Protein AF-X7YQU9-F1 (afdb_monomer_lite)

Sequence (193 aa):
MLLRHDTYEHPYPHCWRCRNPLIYRAVSSWFVKVTEFRDRMVELNQQITWYPEHVKDGQFGNWLQGARDWSISRNRYWGTPIPVWVSDDPAYRRIDVYGSLDELERDFGVRPDNLHRPYIDELVRPNPDDPAGGRRCGASPMCSTYGSTRGRCPTRKCIIRSRTAPGSKPTIPATSSSSTSGRPAAGSTRCTC

Organism: NCBI:txid1299334

Structure (mmCIF, N/CA/C/O backbone):
data_AF-X7YQU9-F1
#
_entry.id   AF-X7YQU9-F1
#
loop_
_atom_site.group_PDB
_atom_site.id
_atom_site.type_symbol
_atom_site.label_atom_id
_atom_site.label_alt_id
_atom_site.label_comp_id
_atom_site.label_asym_id
_atom_site.label_entity_id
_atom_site.label_seq_id
_atom_site.pdbx_PDB_ins_code
_atom_site.Cartn_x
_atom_site.Cartn_y
_atom_site.Cartn_z
_atom_site.occupancy
_atom_site.B_iso_or_equiv
_atom_site.auth_seq_id
_atom_site.auth_comp_id
_atom_site.auth_asym_id
_atom_site.auth_atom_id
_atom_site.pdbx_PDB_model_num
ATOM 1 N N . MET A 1 1 ? 21.015 21.994 30.446 1.00 44.25 1 MET A N 1
ATOM 2 C CA . MET A 1 1 ? 20.573 21.486 31.762 1.00 4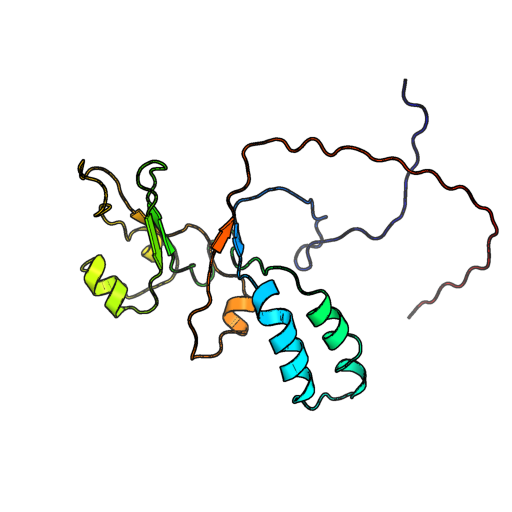4.25 1 MET A CA 1
ATOM 3 C C . MET A 1 1 ? 19.314 20.662 31.550 1.00 44.25 1 MET A C 1
ATOM 5 O O . MET A 1 1 ? 18.376 21.172 30.953 1.00 44.25 1 MET A O 1
ATOM 9 N N . LEU A 1 2 ? 19.321 19.388 31.943 1.00 82.69 2 LEU A N 1
ATOM 10 C CA . LEU A 1 2 ? 18.140 18.524 31.899 1.00 82.69 2 LEU A CA 1
ATOM 11 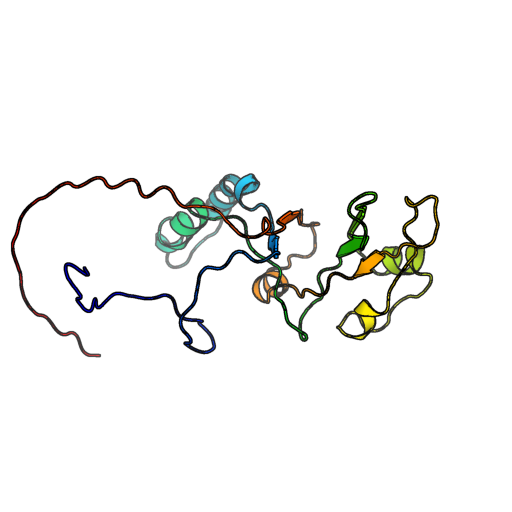C C . LEU A 1 2 ? 17.354 18.719 33.204 1.00 82.69 2 LEU A C 1
ATOM 13 O O . LEU A 1 2 ? 17.924 18.558 34.277 1.00 82.69 2 LEU A O 1
ATOM 17 N N . LEU A 1 3 ? 16.084 19.124 33.103 1.00 90.94 3 LEU A N 1
ATOM 18 C CA . LEU A 1 3 ? 15.255 19.506 34.257 1.00 90.94 3 LEU A CA 1
ATOM 19 C C . LEU A 1 3 ? 14.742 18.302 35.058 1.00 90.94 3 LEU A C 1
ATOM 21 O O . LEU A 1 3 ? 14.674 18.371 36.280 1.00 90.94 3 LEU A O 1
ATOM 25 N N . ARG A 1 4 ? 14.366 17.210 34.380 1.00 84.50 4 ARG A N 1
ATOM 26 C CA . ARG A 1 4 ? 13.852 15.988 35.008 1.00 84.50 4 ARG A CA 1
ATOM 27 C C . ARG A 1 4 ? 13.977 14.799 34.059 1.00 84.50 4 ARG A C 1
ATOM 29 O O . ARG A 1 4 ? 13.764 14.943 32.857 1.00 84.50 4 ARG A O 1
ATOM 36 N N . HIS A 1 5 ? 14.302 13.641 34.617 1.00 91.94 5 HIS A N 1
ATOM 37 C CA . HIS A 1 5 ? 14.307 12.350 33.941 1.00 91.94 5 HIS A CA 1
ATOM 38 C C . HIS A 1 5 ? 13.488 11.378 34.791 1.00 91.94 5 HIS A C 1
ATOM 40 O O . HIS A 1 5 ? 13.851 11.126 35.936 1.00 91.94 5 HIS A O 1
ATOM 46 N N . ASP A 1 6 ? 12.409 10.844 34.222 1.00 91.19 6 ASP A N 1
ATOM 47 C CA . ASP A 1 6 ? 11.593 9.792 34.826 1.00 91.19 6 ASP A CA 1
ATOM 48 C C . ASP A 1 6 ? 11.436 8.637 33.833 1.00 91.19 6 ASP A C 1
ATOM 50 O O . ASP A 1 6 ? 11.531 8.822 32.618 1.00 91.19 6 ASP A O 1
ATOM 54 N N . THR A 1 7 ? 11.136 7.451 34.358 1.00 91.81 7 THR A N 1
ATOM 55 C CA . THR A 1 7 ? 10.732 6.289 33.559 1.00 91.81 7 THR A CA 1
ATOM 56 C C . THR A 1 7 ? 9.210 6.187 33.542 1.00 91.81 7 THR A C 1
ATOM 58 O O . THR A 1 7 ? 8.576 6.294 34.589 1.00 91.81 7 THR A O 1
ATOM 61 N N . TYR A 1 8 ? 8.631 5.971 32.360 1.00 91.69 8 TYR A N 1
ATOM 62 C CA . TYR A 1 8 ? 7.188 5.832 32.167 1.00 91.69 8 TYR A CA 1
ATOM 63 C C . TYR A 1 8 ? 6.842 4.411 31.739 1.00 91.69 8 TYR A C 1
ATOM 65 O O . TYR A 1 8 ? 7.384 3.907 30.755 1.00 91.69 8 TYR A O 1
ATOM 73 N N . GLU A 1 9 ? 5.899 3.795 32.444 1.00 91.62 9 GLU A N 1
ATOM 74 C CA . GLU A 1 9 ? 5.296 2.533 32.032 1.00 91.62 9 GLU A CA 1
ATOM 75 C C . GLU A 1 9 ? 4.039 2.834 31.216 1.00 91.62 9 GLU A C 1
ATOM 77 O O . GLU A 1 9 ? 3.099 3.469 31.694 1.00 91.62 9 GLU A O 1
ATOM 82 N N . HIS A 1 10 ? 4.040 2.428 29.949 1.00 93.00 10 HIS A N 1
ATOM 83 C CA . HIS A 1 10 ? 2.904 2.619 29.062 1.00 93.00 10 HIS A CA 1
ATOM 84 C C . HIS A 1 10 ? 2.850 1.505 28.011 1.00 93.00 10 HIS A C 1
ATOM 86 O O . HIS A 1 10 ? 3.882 0.916 27.675 1.00 93.00 10 HIS A O 1
ATOM 92 N N . PRO A 1 11 ? 1.670 1.218 27.438 1.00 91.88 11 PRO A N 1
ATOM 93 C CA . PRO A 1 11 ? 1.567 0.283 26.329 1.00 91.88 11 PRO A CA 1
ATOM 94 C C . PRO A 1 11 ? 2.313 0.833 25.107 1.00 91.88 11 PRO A C 1
ATOM 96 O O . PRO A 1 11 ? 2.044 1.946 24.645 1.00 91.88 11 PRO A O 1
ATOM 99 N N . TYR A 1 12 ? 3.244 0.042 24.574 1.00 92.62 12 TYR A N 1
ATOM 100 C CA . TYR A 1 12 ? 4.001 0.362 23.365 1.00 92.62 12 TYR A CA 1
ATOM 101 C C . TYR A 1 12 ? 3.627 -0.605 22.232 1.00 92.62 12 TYR A C 1
ATOM 103 O O . TYR A 1 12 ? 3.396 -1.788 22.485 1.00 92.62 12 TYR A O 1
ATOM 111 N N . PRO A 1 13 ? 3.541 -0.156 20.969 1.00 91.31 13 PRO A N 1
ATOM 112 C CA . PRO A 1 13 ? 3.248 -1.051 19.859 1.00 91.31 13 PRO A CA 1
ATOM 113 C C . PRO A 1 13 ? 4.436 -1.973 19.553 1.00 91.31 13 PRO A C 1
ATOM 115 O O . PRO A 1 13 ? 5.543 -1.528 19.246 1.00 91.31 13 PRO A O 1
ATOM 118 N N . HIS A 1 14 ? 4.181 -3.280 19.555 1.00 91.94 14 HIS A N 1
ATOM 119 C CA . HIS A 1 14 ? 5.159 -4.302 19.190 1.00 91.94 14 HIS A CA 1
ATOM 120 C C . HIS A 1 14 ? 4.777 -4.996 17.882 1.00 91.94 14 HIS A C 1
ATOM 122 O O . HIS A 1 14 ? 3.604 -5.127 17.526 1.00 91.94 14 HIS A O 1
ATOM 128 N N . CYS A 1 15 ? 5.781 -5.474 17.149 1.00 89.56 15 CYS A N 1
ATOM 129 C CA . CYS A 1 15 ? 5.561 -6.301 15.973 1.00 89.56 15 CYS A CA 1
ATOM 130 C C . CYS A 1 15 ? 4.827 -7.586 16.378 1.00 89.56 15 CYS A C 1
ATOM 132 O O . CYS A 1 15 ? 5.362 -8.388 17.139 1.00 89.56 15 CYS A O 1
ATOM 134 N N . TRP A 1 16 ? 3.648 -7.828 15.804 1.00 88.44 16 TRP A N 1
ATOM 135 C CA . TRP A 1 16 ? 2.812 -8.997 16.113 1.00 88.44 16 TRP A CA 1
ATOM 136 C C . TRP A 1 16 ? 3.497 -10.355 15.872 1.00 88.44 16 TRP A C 1
ATOM 138 O O . TRP A 1 16 ? 3.064 -11.360 16.423 1.00 88.44 16 TRP A O 1
ATOM 148 N N . ARG A 1 17 ? 4.555 -10.401 15.047 1.00 88.19 17 ARG A N 1
ATOM 149 C CA . ARG A 1 17 ? 5.295 -11.635 14.741 1.00 88.19 17 ARG A CA 1
ATOM 150 C C . ARG A 1 17 ? 6.522 -11.836 15.627 1.00 88.19 17 ARG A C 1
ATOM 152 O O . ARG A 1 17 ? 6.731 -12.931 16.127 1.00 88.19 17 ARG A O 1
ATOM 159 N N . CYS A 1 18 ? 7.345 -10.799 15.787 1.00 89.69 18 CYS A N 1
ATOM 160 C CA . CYS A 1 18 ? 8.657 -10.923 16.437 1.00 89.69 18 CYS A CA 1
ATOM 161 C C . CYS A 1 18 ? 8.723 -10.267 17.821 1.00 89.69 18 CYS A C 1
ATOM 163 O O . CYS A 1 18 ? 9.740 -10.382 18.487 1.00 89.69 18 CYS A O 1
ATOM 165 N N . ARG A 1 19 ? 7.676 -9.550 18.245 1.00 89.44 19 ARG A N 1
ATOM 166 C CA . ARG A 1 19 ? 7.601 -8.778 19.499 1.00 89.44 19 ARG A CA 1
ATOM 167 C C . ARG A 1 19 ? 8.601 -7.618 19.643 1.00 89.44 19 ARG A C 1
ATOM 169 O O . ARG A 1 19 ? 8.575 -6.922 20.650 1.00 89.44 19 ARG A O 1
ATOM 176 N N . ASN A 1 20 ? 9.409 -7.319 18.626 1.00 92.19 20 ASN A N 1
ATOM 177 C CA . ASN A 1 20 ? 10.275 -6.132 18.632 1.00 92.19 20 ASN A CA 1
ATOM 178 C C . ASN A 1 20 ? 9.456 -4.825 18.682 1.00 92.19 20 ASN A C 1
ATOM 180 O O . ASN A 1 20 ? 8.398 -4.763 18.040 1.00 92.19 20 ASN A O 1
ATOM 184 N N . PRO A 1 21 ? 9.932 -3.787 19.398 1.00 91.19 21 PRO A N 1
ATOM 185 C CA . PRO A 1 21 ? 9.255 -2.493 19.470 1.00 91.19 21 PRO A CA 1
ATOM 186 C C . PRO A 1 21 ? 9.218 -1.816 18.094 1.00 91.19 21 PRO A C 1
ATOM 188 O O . PRO A 1 21 ? 10.202 -1.827 17.350 1.00 91.19 21 PRO A O 1
ATOM 191 N N . LEU A 1 22 ? 8.063 -1.255 17.733 1.00 89.75 22 LEU A N 1
ATOM 192 C CA . LEU A 1 22 ? 7.852 -0.595 16.446 1.00 89.75 22 LEU A CA 1
ATOM 193 C C . LEU A 1 22 ? 8.183 0.892 16.517 1.00 89.75 22 LEU A C 1
ATOM 195 O O . LEU A 1 22 ? 7.705 1.597 17.393 1.00 89.75 22 LEU A O 1
ATOM 199 N N . ILE A 1 23 ? 8.920 1.385 15.524 1.00 90.69 23 ILE A N 1
ATOM 200 C CA . ILE A 1 23 ? 9.258 2.804 15.395 1.00 90.69 23 ILE A CA 1
ATOM 201 C C . ILE A 1 23 ? 8.526 3.379 14.183 1.00 90.69 23 ILE A C 1
ATOM 203 O O . ILE A 1 23 ? 8.551 2.803 13.092 1.00 90.69 23 ILE A O 1
ATOM 207 N N . TYR A 1 24 ? 7.902 4.542 14.356 1.00 87.56 24 TYR A N 1
ATOM 208 C CA . TYR A 1 24 ? 7.306 5.287 13.253 1.00 87.56 24 TYR A CA 1
ATOM 209 C C . TYR A 1 24 ? 8.401 5.975 12.433 1.00 87.56 24 TYR A C 1
ATOM 211 O O . TYR A 1 24 ? 9.101 6.858 12.922 1.00 87.56 24 TYR A O 1
ATOM 219 N N . ARG A 1 25 ? 8.540 5.574 11.167 1.00 87.50 25 ARG A N 1
ATOM 220 C CA . ARG A 1 25 ? 9.496 6.152 10.216 1.00 87.50 25 ARG A CA 1
ATOM 221 C C . ARG A 1 25 ? 8.812 6.426 8.881 1.00 87.50 25 ARG A C 1
ATOM 223 O O . ARG A 1 25 ? 8.014 5.618 8.413 1.00 87.50 25 ARG A O 1
ATOM 230 N N . ALA A 1 26 ? 9.166 7.543 8.249 1.00 87.31 26 ALA A N 1
ATOM 231 C CA . ALA A 1 26 ? 8.754 7.829 6.881 1.00 87.31 26 ALA A CA 1
ATOM 232 C C . ALA A 1 26 ? 9.512 6.907 5.913 1.00 87.31 26 ALA A C 1
ATOM 234 O O . ALA A 1 26 ? 10.737 6.978 5.800 1.00 87.31 26 ALA A O 1
ATOM 235 N N . VAL A 1 27 ? 8.780 6.020 5.243 1.00 86.25 27 VAL A N 1
ATOM 236 C CA . VAL A 1 27 ? 9.298 5.093 4.229 1.00 86.25 27 VAL A CA 1
ATOM 237 C C . VAL A 1 27 ? 8.360 5.148 3.029 1.00 86.25 27 VAL A C 1
ATOM 239 O O . VAL A 1 27 ? 7.145 5.277 3.196 1.00 86.25 27 VAL A O 1
ATOM 242 N N . SER A 1 28 ? 8.913 5.082 1.817 1.00 83.38 28 SER A N 1
ATOM 243 C CA . SER A 1 28 ? 8.105 4.978 0.604 1.00 83.38 28 SER A CA 1
ATOM 244 C C . SER A 1 28 ? 7.282 3.693 0.639 1.00 83.38 28 SER A C 1
ATOM 246 O O . SER A 1 28 ? 7.756 2.625 1.028 1.00 83.38 28 SER A O 1
ATOM 248 N N . SER A 1 29 ? 6.004 3.793 0.298 1.00 86.94 29 SER A N 1
ATOM 249 C CA . SER A 1 29 ? 5.100 2.646 0.306 1.00 86.94 29 SER A CA 1
ATOM 250 C C . SER A 1 29 ? 3.936 2.864 -0.649 1.00 86.94 29 SER A C 1
ATOM 252 O O . SER A 1 29 ? 3.556 3.996 -0.960 1.00 86.94 29 SER A O 1
ATOM 254 N N . TRP A 1 30 ? 3.368 1.758 -1.108 1.00 88.06 30 TRP A N 1
ATOM 255 C CA . TRP A 1 30 ? 2.144 1.714 -1.887 1.00 88.06 30 TRP A CA 1
ATOM 256 C C . TRP A 1 30 ? 0.942 1.596 -0.956 1.00 88.06 30 TRP A C 1
ATOM 258 O O . TRP A 1 30 ? 0.928 0.774 -0.031 1.00 88.06 30 TRP A O 1
ATOM 268 N N . PHE A 1 31 ? -0.065 2.421 -1.216 1.00 87.25 31 PHE A N 1
ATOM 269 C CA . PHE A 1 31 ? -1.288 2.506 -0.435 1.00 87.25 31 PHE A CA 1
ATOM 270 C C . PHE A 1 31 ? -2.512 2.350 -1.333 1.00 87.25 31 PHE A C 1
ATOM 272 O O . PHE A 1 31 ? -2.538 2.840 -2.463 1.00 87.25 31 PHE A O 1
ATOM 279 N N . VAL A 1 32 ? -3.543 1.704 -0.800 1.00 87.00 32 VAL A N 1
ATOM 280 C CA . VAL A 1 32 ? -4.896 1.740 -1.358 1.00 87.00 32 VAL A CA 1
ATOM 281 C C . VAL A 1 32 ? -5.669 2.830 -0.624 1.00 87.00 32 VAL A C 1
ATOM 283 O O . VAL A 1 32 ? -5.644 2.887 0.610 1.00 87.00 32 VAL A O 1
ATOM 286 N N . LYS A 1 33 ? -6.342 3.706 -1.376 1.00 87.56 33 LYS A N 1
ATOM 287 C CA . LYS A 1 33 ? -7.087 4.846 -0.827 1.00 87.56 33 LYS A CA 1
ATOM 288 C C . LYS A 1 33 ? -8.444 4.399 -0.279 1.00 87.56 33 LYS A C 1
ATOM 290 O O . LYS A 1 33 ? -9.485 4.604 -0.888 1.00 87.56 33 LYS A O 1
ATOM 295 N N . VAL A 1 34 ? -8.403 3.751 0.882 1.00 86.38 34 VAL A N 1
ATOM 296 C CA . VAL A 1 34 ? -9.581 3.208 1.581 1.00 86.38 34 VAL A CA 1
ATOM 297 C C . VAL A 1 34 ? -10.550 4.307 2.013 1.00 86.38 34 VAL A C 1
ATOM 299 O O . VAL A 1 34 ? -11.757 4.096 2.069 1.00 86.38 34 VAL A O 1
ATOM 302 N N . THR A 1 35 ? -10.023 5.503 2.254 1.00 86.94 35 THR A N 1
ATOM 303 C CA . THR A 1 35 ? -10.793 6.675 2.670 1.00 86.94 35 THR A CA 1
ATOM 304 C C . THR A 1 35 ? -11.899 7.076 1.687 1.00 86.94 35 THR A C 1
ATOM 306 O O . THR A 1 35 ? -12.924 7.571 2.138 1.00 86.94 35 THR A O 1
ATOM 309 N N . GLU A 1 36 ? -11.750 6.824 0.379 1.00 88.94 36 GLU A N 1
ATOM 310 C CA . GLU A 1 36 ? -12.775 7.167 -0.629 1.00 88.94 36 GLU A CA 1
ATOM 311 C C . GLU A 1 36 ? -14.007 6.265 -0.584 1.00 88.94 36 GLU A C 1
ATOM 313 O O . GLU A 1 36 ? -15.102 6.700 -0.920 1.00 88.94 36 GLU A O 1
ATOM 318 N N . PHE A 1 37 ? -13.840 5.006 -0.185 1.00 87.75 37 PHE A N 1
ATOM 319 C CA . PHE A 1 37 ? -14.922 4.020 -0.172 1.00 87.75 37 PHE A CA 1
ATOM 320 C C . PHE A 1 37 ? -15.267 3.542 1.239 1.00 87.75 37 PHE A C 1
ATOM 322 O O . PHE A 1 37 ? -16.017 2.580 1.404 1.00 87.75 37 PHE A O 1
ATOM 329 N N . ARG A 1 38 ? -14.749 4.224 2.265 1.00 87.44 38 ARG A N 1
ATOM 330 C CA . ARG A 1 38 ? -15.012 3.929 3.674 1.00 87.44 38 ARG A CA 1
ATOM 331 C C . ARG A 1 38 ? -16.504 3.911 3.982 1.00 87.44 38 ARG A C 1
ATOM 333 O O . ARG A 1 38 ? -16.991 2.939 4.551 1.00 87.44 38 ARG A O 1
ATOM 340 N N . ASP A 1 39 ? -17.224 4.944 3.561 1.00 88.44 39 ASP A N 1
ATOM 341 C CA . ASP A 1 39 ? -18.646 5.089 3.879 1.00 88.44 39 ASP A CA 1
ATOM 342 C C . ASP A 1 39 ? -19.466 3.972 3.211 1.00 88.44 39 ASP A C 1
ATOM 344 O O . ASP A 1 39 ? -20.348 3.380 3.833 1.00 88.44 39 ASP A O 1
ATOM 348 N N . ARG A 1 40 ? -19.067 3.558 1.999 1.00 90.50 40 ARG A N 1
ATOM 349 C CA . ARG A 1 40 ? -19.645 2.396 1.314 1.00 90.50 40 ARG A CA 1
ATOM 350 C C . ARG A 1 40 ? -19.363 1.079 2.041 1.00 90.50 40 ARG A C 1
ATOM 352 O O . ARG A 1 40 ? -20.214 0.196 2.040 1.00 90.50 40 ARG A O 1
ATOM 359 N N . MET A 1 41 ? -18.196 0.913 2.668 1.00 88.75 41 MET A N 1
ATOM 360 C CA . MET A 1 41 ? -17.921 -0.284 3.478 1.00 88.75 41 MET A CA 1
ATOM 361 C C . MET A 1 41 ? -18.791 -0.334 4.733 1.00 88.75 41 MET A C 1
ATOM 363 O O . MET A 1 41 ? -19.254 -1.411 5.093 1.00 88.75 41 MET A O 1
ATOM 367 N N . VAL A 1 42 ? -19.029 0.811 5.379 1.00 89.44 42 VAL A N 1
ATOM 368 C CA . VAL A 1 42 ? -19.919 0.900 6.547 1.00 89.44 42 VAL A CA 1
ATOM 369 C C . VAL A 1 42 ? -21.357 0.557 6.152 1.00 89.44 42 VAL A C 1
ATOM 371 O O . VAL A 1 42 ? -22.006 -0.221 6.845 1.00 89.44 42 VAL A O 1
ATOM 374 N N . GLU A 1 43 ? -21.830 1.058 5.010 1.00 91.56 43 GLU A N 1
ATOM 375 C CA . GLU A 1 43 ? -23.142 0.705 4.458 1.00 91.56 43 GLU A CA 1
ATOM 376 C C . GLU A 1 43 ? -23.258 -0.801 4.170 1.00 91.56 43 GLU A C 1
ATOM 378 O O . GLU A 1 43 ? -24.217 -1.447 4.586 1.00 91.56 43 GLU A O 1
ATOM 383 N N . LEU A 1 44 ? -22.266 -1.393 3.498 1.00 90.75 44 LEU A N 1
ATOM 384 C CA . LEU A 1 44 ? -22.273 -2.825 3.179 1.00 90.75 44 LEU A CA 1
ATOM 385 C C . LEU A 1 44 ? -22.170 -3.701 4.429 1.00 90.75 44 LEU A C 1
ATOM 387 O O . LEU A 1 44 ? -22.780 -4.767 4.479 1.00 90.75 44 LEU A O 1
ATOM 391 N N . ASN A 1 45 ? -21.461 -3.244 5.462 1.00 90.88 45 ASN A N 1
ATOM 392 C CA . ASN A 1 45 ? -21.413 -3.927 6.749 1.00 90.88 45 ASN A CA 1
ATOM 393 C C . ASN A 1 45 ? -22.808 -4.066 7.382 1.00 90.88 45 ASN A C 1
ATOM 395 O O . ASN A 1 45 ? -23.059 -5.037 8.095 1.00 90.88 45 ASN A O 1
ATOM 399 N N . GLN A 1 46 ? -23.741 -3.155 7.072 1.00 90.25 46 GLN A N 1
ATOM 400 C CA . GLN A 1 46 ? -25.119 -3.256 7.550 1.00 90.25 46 GLN A CA 1
ATOM 401 C C . GLN A 1 46 ? -25.906 -4.422 6.944 1.00 90.25 46 GLN A C 1
ATOM 403 O O . GLN A 1 46 ? -26.864 -4.891 7.557 1.00 90.25 46 GLN A O 1
ATOM 408 N N . GLN A 1 47 ? -25.473 -4.934 5.796 1.00 91.31 47 GLN A N 1
ATOM 409 C CA . GLN A 1 47 ? -26.113 -6.058 5.112 1.00 91.31 47 GLN A CA 1
ATOM 410 C C . GLN A 1 47 ? -25.572 -7.416 5.585 1.00 91.31 47 GLN A C 1
ATOM 412 O O . GLN A 1 47 ? -26.137 -8.453 5.250 1.00 91.31 47 GLN A O 1
ATOM 417 N N . ILE A 1 48 ? -24.481 -7.427 6.358 1.00 90.12 48 ILE A N 1
ATOM 418 C CA . ILE A 1 48 ? -23.841 -8.649 6.847 1.00 90.12 48 ILE A CA 1
ATOM 419 C C . ILE A 1 48 ? -24.473 -9.059 8.181 1.00 90.12 48 ILE A C 1
ATOM 421 O O . ILE A 1 48 ? -24.558 -8.260 9.118 1.00 90.12 48 ILE A O 1
ATOM 425 N N . THR A 1 49 ? -24.876 -10.325 8.284 1.00 90.25 49 THR A N 1
ATOM 426 C CA . THR A 1 49 ? -25.318 -10.931 9.545 1.00 90.25 49 THR A CA 1
ATOM 427 C C . THR A 1 49 ? -24.101 -11.359 10.359 1.00 90.25 49 THR A C 1
ATOM 429 O O . THR A 1 49 ? -23.420 -12.326 10.018 1.00 90.25 49 THR A O 1
ATOM 432 N N . TRP A 1 50 ? -23.817 -10.627 11.435 1.00 90.88 50 TRP A N 1
ATOM 433 C CA . TRP A 1 50 ? -22.725 -10.931 12.357 1.00 90.88 50 TRP A CA 1
ATOM 434 C C . TRP A 1 50 ? -23.205 -11.800 13.511 1.00 90.88 50 TRP A C 1
ATOM 436 O O . TRP A 1 50 ? -24.273 -11.564 14.069 1.00 90.88 50 TRP A O 1
ATOM 446 N N . TYR A 1 51 ? -22.371 -12.753 13.918 1.00 89.94 51 TYR A N 1
ATOM 447 C CA . TYR A 1 51 ? -22.569 -13.497 15.153 1.00 89.94 51 TYR A CA 1
ATOM 448 C C . TYR A 1 51 ? -21.309 -13.395 16.021 1.00 89.94 51 TYR A C 1
ATOM 450 O O . TYR A 1 51 ? -20.251 -13.863 15.589 1.00 89.94 51 TYR A O 1
ATOM 458 N N . PRO A 1 52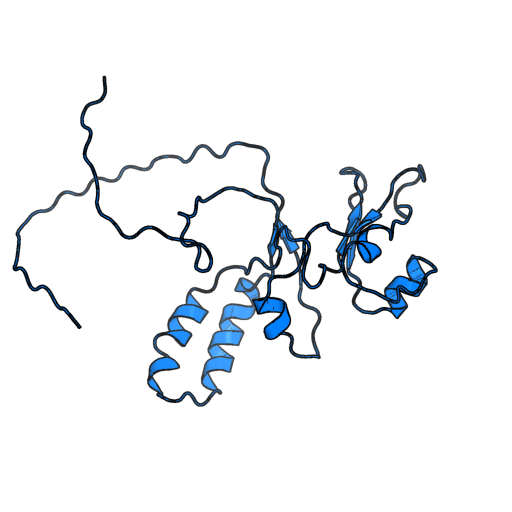 ? -21.383 -12.806 17.230 1.00 90.06 52 PRO A N 1
ATOM 459 C CA . PRO A 1 52 ? -22.540 -12.142 17.851 1.00 90.06 52 PRO A CA 1
ATOM 460 C C . PRO A 1 52 ? -22.864 -10.760 17.240 1.00 90.06 52 PRO A C 1
ATOM 462 O O . PRO A 1 52 ? -21.983 -10.072 16.726 1.00 90.06 52 PRO A O 1
ATOM 465 N N . GLU A 1 53 ? -24.128 -10.331 17.337 1.00 86.88 53 GLU A N 1
ATOM 466 C CA . GLU A 1 53 ? -24.656 -9.153 16.617 1.00 86.88 53 GLU A CA 1
ATOM 467 C C . GLU A 1 53 ? -23.954 -7.833 16.966 1.00 86.88 53 GLU A C 1
ATOM 469 O O . GLU A 1 53 ? -23.685 -7.019 16.085 1.00 86.88 53 GLU A O 1
ATOM 474 N N . HIS A 1 54 ? -23.571 -7.635 18.231 1.00 87.44 54 HIS A N 1
ATOM 475 C CA . HIS A 1 54 ? -22.928 -6.400 18.694 1.00 87.44 54 HIS A CA 1
ATOM 476 C C . HIS A 1 54 ? -21.575 -6.107 18.019 1.00 87.44 54 HIS A C 1
ATOM 478 O O . HIS A 1 54 ? -21.067 -4.994 18.121 1.00 87.44 54 HIS A O 1
ATOM 484 N N . VAL A 1 55 ? -20.956 -7.080 17.338 1.00 88.19 55 VAL A N 1
ATOM 485 C CA . VAL A 1 55 ? -19.702 -6.868 16.590 1.00 88.19 55 VAL A CA 1
ATOM 486 C C . VAL A 1 55 ? -19.924 -5.947 15.393 1.00 88.19 55 VAL A C 1
ATOM 488 O O . VAL A 1 55 ? -19.029 -5.170 15.048 1.00 88.19 55 VAL A O 1
ATOM 491 N N . LYS A 1 56 ? -21.124 -6.007 14.805 1.00 86.81 56 LYS A N 1
ATOM 492 C CA . LYS A 1 56 ? -21.526 -5.258 13.617 1.00 86.81 56 LYS A CA 1
ATOM 493 C C . LYS A 1 56 ? -21.356 -3.754 13.805 1.00 86.81 56 LYS A C 1
ATOM 495 O O . LYS A 1 56 ? -20.633 -3.129 13.031 1.00 86.81 56 LYS A O 1
ATOM 500 N N . ASP A 1 57 ? -21.960 -3.212 14.860 1.00 86.94 57 ASP A N 1
ATOM 501 C CA . ASP A 1 57 ? -21.911 -1.784 15.197 1.00 86.94 57 ASP A CA 1
ATOM 502 C C . ASP A 1 57 ? -20.840 -1.464 16.254 1.00 86.94 57 ASP A C 1
ATOM 504 O O . ASP A 1 57 ? -20.442 -0.314 16.417 1.00 86.94 57 ASP A O 1
ATOM 508 N N . GLY A 1 58 ? -20.332 -2.485 16.951 1.00 88.62 58 GLY A N 1
ATOM 509 C CA . GLY A 1 58 ? -19.280 -2.369 17.955 1.00 88.62 58 GLY A CA 1
ATOM 510 C C . GLY A 1 58 ? -17.881 -2.389 17.344 1.00 88.62 58 GLY A C 1
ATOM 511 O O . GLY A 1 58 ? -17.462 -1.448 16.671 1.00 88.62 58 GLY A O 1
ATOM 512 N N . GLN A 1 59 ? -17.106 -3.443 17.624 1.00 87.31 59 GLN A N 1
ATOM 513 C CA . GLN A 1 59 ? -15.678 -3.479 17.271 1.00 87.31 59 GLN A CA 1
ATOM 514 C C . GLN A 1 59 ? -15.420 -3.277 15.773 1.00 87.31 59 GLN A C 1
ATOM 516 O O . GLN A 1 59 ? -14.548 -2.487 15.412 1.00 87.31 59 GLN A O 1
ATOM 521 N N . PHE A 1 60 ? -16.160 -3.967 14.900 1.00 88.62 60 PHE A N 1
ATOM 522 C CA . PHE A 1 60 ? -15.903 -3.906 13.463 1.00 88.62 60 PHE A CA 1
ATOM 523 C C . PHE A 1 60 ? -16.435 -2.610 12.843 1.00 88.62 60 PHE A C 1
ATOM 525 O O . PHE A 1 60 ? -15.712 -1.952 12.095 1.00 88.62 60 PHE A O 1
ATOM 532 N N . GLY A 1 61 ? -17.648 -2.188 13.215 1.00 88.12 61 GLY A N 1
ATOM 533 C CA . GLY A 1 61 ? -18.236 -0.922 12.769 1.00 88.12 61 GLY A CA 1
ATOM 534 C C . GLY A 1 61 ? -17.363 0.289 13.110 1.00 88.12 61 GLY A C 1
ATOM 535 O O . GLY A 1 61 ? -17.018 1.073 12.223 1.00 88.12 61 GLY A O 1
ATOM 536 N N . ASN A 1 62 ? -16.912 0.394 14.364 1.00 89.62 62 ASN A N 1
ATOM 537 C CA . ASN A 1 62 ? -16.022 1.476 14.799 1.00 89.62 62 ASN A CA 1
ATOM 538 C C . ASN A 1 62 ? -14.661 1.436 14.085 1.00 89.62 62 ASN A C 1
ATOM 540 O O . ASN A 1 62 ? -14.100 2.478 13.738 1.00 89.62 62 ASN A O 1
ATOM 544 N N . TRP A 1 63 ? -14.134 0.238 13.813 1.00 89.06 63 TRP A N 1
ATOM 545 C CA . TRP A 1 63 ? -12.889 0.081 13.064 1.00 89.06 63 TRP A CA 1
ATOM 546 C C . TRP A 1 63 ? -13.021 0.548 11.607 1.00 89.06 63 TRP A C 1
ATOM 548 O O . TRP A 1 63 ? -12.131 1.242 11.111 1.00 89.06 63 TRP A O 1
ATOM 558 N N . LEU A 1 64 ? -14.139 0.238 10.937 1.00 89.19 64 LEU A N 1
ATOM 559 C CA . LEU A 1 64 ? -14.411 0.707 9.574 1.00 89.19 64 LEU A CA 1
ATOM 560 C C . LEU A 1 64 ? -14.523 2.235 9.506 1.00 89.19 64 LEU A C 1
ATOM 562 O O . LEU A 1 64 ? -13.957 2.847 8.602 1.00 89.19 64 LEU A O 1
ATOM 566 N N . GLN A 1 65 ? -15.194 2.866 10.472 1.00 88.06 65 GLN A N 1
ATOM 567 C CA . GLN A 1 65 ? -15.315 4.329 10.537 1.00 88.06 65 GLN A CA 1
ATOM 568 C C . GLN A 1 65 ? -13.953 5.020 10.731 1.00 88.06 65 GLN A C 1
ATOM 570 O O . GLN A 1 65 ? -13.697 6.087 10.168 1.00 88.06 65 GLN A O 1
ATOM 575 N N . GLY A 1 66 ? -13.049 4.390 11.485 1.00 86.69 66 GLY A N 1
ATOM 576 C CA . GLY A 1 66 ? -11.677 4.853 11.697 1.00 86.69 66 GLY A CA 1
ATOM 577 C C . GLY A 1 66 ? -10.670 4.415 10.627 1.00 86.69 66 GLY A C 1
ATOM 578 O O . GLY A 1 66 ? -9.472 4.675 10.787 1.00 86.69 66 GLY A O 1
ATOM 579 N N . ALA A 1 67 ? -11.106 3.737 9.559 1.00 87.38 67 ALA A N 1
ATOM 580 C CA . ALA A 1 67 ? -10.203 3.144 8.581 1.00 87.38 67 ALA A CA 1
ATOM 581 C C . ALA A 1 67 ? -9.384 4.213 7.837 1.00 87.38 67 ALA A C 1
ATOM 583 O O . ALA A 1 67 ? -9.913 5.137 7.215 1.00 87.38 67 ALA A O 1
ATOM 584 N N . ARG A 1 68 ? -8.059 4.062 7.892 1.00 88.19 68 ARG A N 1
ATOM 585 C CA . ARG A 1 68 ? -7.089 4.887 7.158 1.00 88.19 68 ARG A CA 1
ATOM 586 C C . ARG A 1 68 ? -6.651 4.185 5.875 1.00 88.19 68 ARG A C 1
ATOM 588 O O . ARG A 1 68 ? -6.892 2.993 5.694 1.00 88.19 68 ARG A O 1
ATOM 595 N N . ASP A 1 69 ? -5.958 4.920 5.007 1.00 88.75 69 ASP A N 1
ATOM 596 C CA . ASP A 1 69 ? -5.362 4.359 3.792 1.00 88.75 69 ASP A CA 1
ATOM 597 C C . ASP A 1 69 ? -4.504 3.125 4.112 1.00 88.75 69 ASP A C 1
ATOM 599 O O . ASP A 1 69 ? -3.647 3.135 5.004 1.00 88.75 69 ASP A O 1
ATOM 603 N N . TRP A 1 70 ? -4.724 2.049 3.362 1.00 87.25 70 TRP A N 1
ATOM 604 C CA . TRP A 1 70 ? -4.119 0.761 3.665 1.00 87.25 70 TRP A CA 1
ATOM 605 C C . TRP A 1 70 ? -2.781 0.603 2.950 1.00 87.25 70 TRP A C 1
ATOM 607 O O . TRP A 1 70 ? -2.718 0.555 1.724 1.00 87.25 70 TRP A O 1
ATOM 617 N N . SER A 1 71 ? -1.701 0.485 3.725 1.00 88.06 71 SER A N 1
ATOM 618 C CA . SER A 1 71 ? -0.369 0.160 3.207 1.00 88.06 71 SER A CA 1
ATOM 619 C C . SER A 1 71 ? -0.295 -1.301 2.758 1.00 88.06 71 SER A C 1
ATOM 621 O O . SER A 1 71 ? -0.235 -2.204 3.602 1.00 88.06 71 SER A O 1
ATOM 623 N N . ILE A 1 72 ? -0.228 -1.517 1.443 1.00 87.50 72 ILE A N 1
ATOM 624 C CA . ILE A 1 72 ? -0.160 -2.846 0.826 1.00 87.50 72 ILE A CA 1
ATOM 625 C C . ILE A 1 72 ? 1.265 -3.300 0.517 1.00 87.50 72 ILE A C 1
ATOM 627 O O . ILE A 1 72 ? 1.472 -4.486 0.311 1.00 87.50 72 ILE A O 1
ATOM 631 N N . SER A 1 73 ? 2.256 -2.411 0.498 1.00 87.12 73 SER A N 1
ATOM 632 C CA . SER A 1 73 ? 3.632 -2.788 0.160 1.00 87.12 73 SER A CA 1
ATOM 633 C C . SER A 1 73 ? 4.454 -3.212 1.362 1.00 87.12 73 SER A C 1
ATOM 635 O O . SER A 1 73 ? 4.418 -2.580 2.419 1.00 87.12 73 SER A O 1
ATOM 637 N N . ARG A 1 74 ? 5.271 -4.247 1.194 1.00 85.00 74 ARG A N 1
ATOM 638 C CA . ARG A 1 74 ? 6.264 -4.691 2.169 1.00 85.00 74 ARG A CA 1
ATOM 639 C C . ARG A 1 74 ? 7.582 -4.964 1.459 1.00 85.00 74 ARG A C 1
ATOM 641 O O . ARG A 1 74 ? 7.609 -5.590 0.404 1.00 85.00 74 ARG A O 1
ATOM 648 N N . ASN A 1 75 ? 8.675 -4.529 2.078 1.00 86.38 75 ASN A N 1
ATOM 649 C CA . ASN A 1 75 ? 10.011 -4.884 1.626 1.00 86.38 75 ASN A CA 1
ATOM 650 C C . ASN A 1 75 ? 10.323 -6.316 2.090 1.00 86.38 75 ASN A C 1
ATOM 652 O O . ASN A 1 75 ? 10.709 -6.534 3.240 1.00 86.38 75 ASN A O 1
ATOM 656 N N . ARG A 1 76 ? 10.004 -7.297 1.242 1.00 84.06 76 ARG A N 1
ATOM 657 C CA . ARG A 1 76 ? 10.177 -8.734 1.487 1.00 84.06 76 ARG A CA 1
ATOM 658 C C . ARG A 1 76 ? 10.506 -9.436 0.175 1.00 84.06 76 ARG A C 1
ATOM 660 O O . ARG A 1 76 ? 10.092 -8.978 -0.884 1.00 84.06 76 ARG A O 1
ATOM 667 N N . TYR A 1 77 ? 11.178 -10.577 0.279 1.00 83.00 77 TYR A N 1
ATOM 668 C CA . TYR A 1 77 ? 11.494 -11.431 -0.867 1.00 83.00 77 TYR A CA 1
ATOM 669 C C . TYR A 1 77 ? 10.351 -12.402 -1.188 1.00 83.00 77 TYR A C 1
ATOM 671 O O . TYR A 1 77 ? 9.950 -12.521 -2.338 1.00 83.00 77 TYR A O 1
ATOM 679 N N . TRP A 1 78 ? 9.761 -13.033 -0.165 1.00 83.50 78 TRP A N 1
ATOM 680 C CA . TRP A 1 78 ? 8.689 -14.017 -0.347 1.00 83.50 78 TRP A CA 1
ATOM 681 C C . TRP A 1 78 ? 7.293 -13.396 -0.207 1.00 83.50 78 TRP A C 1
ATOM 683 O O . TRP A 1 78 ? 6.899 -12.946 0.876 1.00 83.50 78 TRP A O 1
ATOM 693 N N . GLY A 1 79 ? 6.544 -13.376 -1.310 1.00 84.69 79 GLY A N 1
ATOM 694 C CA . GLY A 1 79 ? 5.173 -12.877 -1.401 1.00 84.69 79 GLY A CA 1
ATOM 695 C C . GLY A 1 79 ? 4.735 -12.689 -2.854 1.00 84.69 79 GLY A C 1
ATOM 696 O O . GLY A 1 79 ? 5.495 -12.962 -3.780 1.00 84.69 79 GLY A O 1
ATOM 697 N N . THR A 1 80 ? 3.504 -12.220 -3.058 1.00 86.12 80 THR A N 1
ATOM 698 C CA . THR A 1 80 ? 3.042 -11.793 -4.386 1.00 86.12 80 THR A CA 1
ATOM 699 C C . THR A 1 80 ? 3.688 -10.444 -4.706 1.00 86.12 80 THR A C 1
ATOM 701 O O . THR A 1 80 ? 3.462 -9.506 -3.932 1.00 86.12 80 THR A O 1
ATOM 704 N N . PRO A 1 81 ? 4.482 -10.299 -5.779 1.00 85.88 81 PRO A N 1
ATOM 705 C CA . PRO A 1 81 ? 5.027 -8.998 -6.145 1.00 85.88 81 PRO A CA 1
ATOM 706 C C . PRO A 1 81 ? 3.904 -8.033 -6.518 1.00 85.88 81 PRO A C 1
ATOM 708 O O . PRO A 1 81 ? 2.828 -8.432 -6.972 1.00 85.88 81 PRO A O 1
ATOM 711 N N . ILE A 1 82 ? 4.135 -6.748 -6.271 1.00 86.94 82 ILE A N 1
ATOM 712 C CA . ILE A 1 82 ? 3.214 -5.702 -6.705 1.00 86.94 82 ILE A CA 1
ATOM 713 C C . ILE A 1 82 ? 3.442 -5.498 -8.209 1.00 86.94 82 ILE A C 1
ATOM 715 O O . ILE A 1 82 ? 4.564 -5.162 -8.580 1.00 86.94 82 ILE A O 1
ATOM 719 N N . PRO A 1 83 ? 2.420 -5.676 -9.073 1.00 86.12 83 PRO A N 1
ATOM 720 C CA . PRO A 1 83 ? 2.594 -5.654 -10.523 1.00 86.12 83 PRO A CA 1
ATOM 721 C C . PRO A 1 83 ? 2.650 -4.213 -11.053 1.00 86.12 83 PRO A C 1
ATOM 723 O O . PRO A 1 83 ? 1.823 -3.794 -11.860 1.00 86.12 83 PRO A O 1
ATOM 726 N N . VAL A 1 84 ? 3.589 -3.428 -10.529 1.00 87.38 84 VAL A N 1
ATOM 727 C CA . VAL A 1 84 ? 3.789 -2.023 -10.872 1.00 87.38 84 VAL A CA 1
ATOM 728 C C . VAL A 1 84 ? 5.210 -1.846 -11.379 1.00 87.38 84 VAL A C 1
ATOM 730 O O . VAL A 1 84 ? 6.156 -2.165 -10.661 1.00 87.38 84 VAL A O 1
ATOM 733 N N . TRP A 1 85 ? 5.344 -1.308 -12.586 1.00 87.50 85 TRP A N 1
ATOM 734 C CA . TRP A 1 85 ? 6.620 -0.948 -13.189 1.00 87.50 85 TRP A CA 1
ATOM 735 C C . TRP A 1 85 ? 6.797 0.556 -13.113 1.00 87.50 85 TRP A C 1
ATOM 737 O O . TRP A 1 85 ? 5.868 1.315 -13.396 1.00 87.50 85 TRP A O 1
ATOM 747 N N . VAL A 1 86 ? 7.980 0.984 -12.690 1.00 84.81 86 VAL A N 1
ATOM 748 C CA . VAL A 1 86 ? 8.302 2.397 -12.489 1.00 84.81 86 VAL A CA 1
ATOM 749 C C . VAL A 1 86 ? 9.557 2.728 -13.283 1.00 84.81 86 VAL A C 1
ATOM 751 O O . VAL A 1 86 ? 10.522 1.967 -13.270 1.00 84.81 86 VAL A O 1
ATOM 754 N N . SER A 1 87 ? 9.519 3.858 -13.984 1.00 83.00 87 SER A N 1
ATOM 755 C CA . SER A 1 87 ? 10.696 4.446 -14.630 1.00 83.00 87 SER A CA 1
ATOM 756 C C . SER A 1 87 ? 11.664 4.994 -13.579 1.00 83.00 87 SER A C 1
ATOM 758 O O . SER A 1 87 ? 11.238 5.647 -12.622 1.00 83.00 87 SER A O 1
ATOM 760 N N . ASP A 1 88 ? 12.961 4.766 -13.778 1.00 75.31 88 ASP A N 1
ATOM 761 C CA . ASP A 1 88 ? 14.015 5.238 -12.871 1.00 75.31 88 ASP A CA 1
ATOM 762 C C . ASP A 1 88 ? 14.210 6.768 -12.897 1.00 75.31 88 ASP A C 1
ATOM 764 O O . ASP A 1 88 ? 14.861 7.325 -12.011 1.00 75.31 88 ASP A O 1
ATOM 768 N N . ASP A 1 89 ? 13.643 7.469 -13.886 1.00 73.31 89 ASP A N 1
ATOM 769 C CA . ASP A 1 89 ? 13.881 8.899 -14.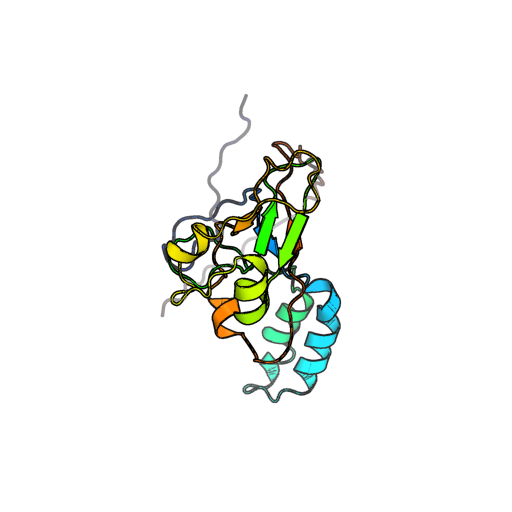087 1.00 73.31 89 ASP A CA 1
ATOM 770 C C . ASP A 1 89 ? 12.736 9.794 -13.570 1.00 73.31 89 ASP A C 1
ATOM 772 O O . ASP A 1 89 ? 11.575 9.602 -13.951 1.00 73.31 89 ASP A O 1
ATOM 776 N N . PRO A 1 90 ? 13.034 10.812 -12.738 1.00 69.25 90 PRO A N 1
ATOM 777 C CA . PRO A 1 90 ? 12.041 11.777 -12.273 1.00 69.25 90 PRO A CA 1
ATOM 778 C C . PRO A 1 90 ? 11.469 12.698 -13.369 1.00 69.25 90 PRO A C 1
ATOM 780 O O . PRO A 1 90 ? 10.346 13.169 -13.200 1.00 69.25 90 PRO A O 1
ATOM 783 N N . ALA A 1 91 ? 12.193 12.958 -14.462 1.00 68.12 91 ALA A N 1
ATOM 784 C CA . ALA A 1 91 ? 11.759 13.787 -15.591 1.00 68.12 91 ALA A CA 1
ATOM 785 C C . ALA A 1 91 ? 10.744 13.071 -16.497 1.00 68.12 91 ALA A C 1
ATOM 787 O O . ALA A 1 91 ? 9.827 13.708 -17.008 1.00 68.12 91 ALA A O 1
ATOM 788 N N . TYR A 1 92 ? 10.859 11.745 -16.634 1.00 68.12 92 TYR A N 1
ATOM 789 C CA . TYR A 1 92 ? 9.939 10.896 -17.405 1.00 68.12 92 TYR A CA 1
ATOM 790 C C . TYR A 1 92 ? 9.385 9.775 -16.523 1.00 68.12 92 TYR A C 1
ATOM 792 O O . TYR A 1 92 ? 9.548 8.579 -16.797 1.00 68.12 92 TYR A O 1
ATOM 800 N N . ARG A 1 93 ? 8.756 10.169 -15.409 1.00 71.19 93 ARG A N 1
ATOM 801 C CA . ARG A 1 93 ? 8.215 9.225 -14.432 1.00 71.19 93 ARG A CA 1
ATOM 802 C C . ARG A 1 93 ? 6.946 8.566 -14.962 1.00 71.19 93 ARG A C 1
ATOM 804 O O . ARG A 1 93 ? 5.842 9.077 -14.785 1.00 71.19 93 ARG A O 1
ATOM 811 N N . ARG A 1 94 ? 7.115 7.380 -15.534 1.00 78.62 94 ARG A N 1
ATOM 812 C CA . ARG A 1 94 ? 6.026 6.486 -15.921 1.00 78.62 94 ARG A CA 1
ATOM 813 C C . ARG A 1 94 ? 5.751 5.457 -14.825 1.00 78.62 94 ARG A C 1
ATOM 815 O O . ARG A 1 94 ? 6.684 4.947 -14.201 1.00 78.62 94 ARG A O 1
ATOM 822 N N . ILE A 1 95 ? 4.472 5.182 -14.575 1.00 84.25 95 ILE A N 1
ATOM 823 C CA . ILE A 1 95 ? 4.010 4.115 -13.681 1.00 84.25 95 ILE A CA 1
ATOM 824 C C . ILE A 1 95 ? 2.997 3.281 -14.460 1.00 84.25 95 ILE A C 1
ATOM 826 O O . ILE A 1 95 ? 1.888 3.747 -14.712 1.00 84.25 95 ILE A O 1
ATOM 830 N N . ASP A 1 96 ? 3.371 2.054 -14.809 1.00 84.31 96 ASP A N 1
ATOM 831 C CA . ASP A 1 96 ? 2.492 1.101 -15.487 1.00 84.31 96 ASP A CA 1
ATOM 832 C C . ASP A 1 96 ? 2.052 0.012 -14.507 1.00 84.31 96 ASP A C 1
ATOM 834 O O . ASP A 1 96 ? 2.839 -0.451 -13.679 1.00 84.31 96 ASP A O 1
ATOM 838 N N . VAL A 1 97 ? 0.784 -0.396 -14.587 1.00 85.94 97 VAL A N 1
ATOM 839 C CA . VAL A 1 97 ? 0.215 -1.440 -13.726 1.00 85.94 97 VAL A CA 1
ATOM 840 C C . VAL A 1 97 ? -0.366 -2.544 -14.591 1.00 85.94 97 VAL A C 1
ATOM 842 O O . VAL A 1 97 ? -1.343 -2.313 -15.304 1.00 85.94 97 VAL A O 1
ATOM 845 N N . TYR A 1 98 ? 0.192 -3.747 -14.476 1.00 85.00 98 TYR A N 1
ATOM 846 C CA . TYR A 1 98 ? -0.251 -4.906 -15.246 1.00 85.00 98 TYR A CA 1
ATOM 847 C C . TYR A 1 98 ? -1.256 -5.737 -14.443 1.00 85.00 98 TYR A C 1
ATOM 849 O O . TYR A 1 98 ? -1.045 -6.076 -13.278 1.00 85.00 98 TYR A O 1
ATOM 857 N N . GLY A 1 99 ? -2.391 -6.038 -15.061 1.00 83.94 99 GLY A N 1
ATOM 858 C CA . GLY A 1 99 ? -3.480 -6.824 -14.491 1.00 83.94 99 GLY A CA 1
ATOM 859 C C . GLY A 1 99 ? -3.523 -8.275 -14.964 1.00 83.94 99 GLY A C 1
ATOM 860 O O . GLY A 1 99 ? -4.236 -9.067 -14.351 1.00 83.94 99 GLY A O 1
ATOM 861 N N . SER A 1 100 ? -2.795 -8.631 -16.026 1.00 85.62 100 SER A N 1
ATOM 862 C CA . SER A 1 100 ? -2.799 -9.981 -16.606 1.00 85.62 100 SER A CA 1
ATOM 863 C C . SER A 1 100 ? -1.440 -10.382 -17.186 1.00 85.62 100 SER A C 1
ATOM 865 O O . SER A 1 100 ? -0.598 -9.530 -17.471 1.00 85.62 100 SER A O 1
ATOM 867 N N . LEU A 1 101 ? -1.247 -11.691 -17.379 1.00 84.38 101 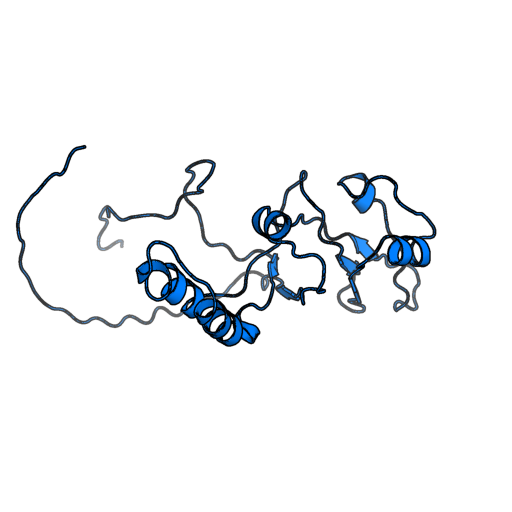LEU A N 1
ATOM 868 C CA . LEU A 1 101 ? -0.074 -12.242 -18.067 1.00 84.38 101 LEU A CA 1
ATOM 869 C C . LEU A 1 101 ? -0.010 -11.809 -19.537 1.00 84.38 101 LEU A C 1
ATOM 871 O O . LEU A 1 101 ? 1.077 -11.577 -20.046 1.00 84.38 101 LEU A O 1
ATOM 875 N N . ASP A 1 102 ? -1.157 -11.632 -20.191 1.00 85.44 102 ASP A N 1
ATOM 876 C CA . ASP A 1 102 ? -1.216 -11.256 -21.609 1.00 85.44 102 ASP A CA 1
ATOM 877 C C . ASP A 1 102 ? -0.825 -9.783 -21.828 1.00 85.44 102 ASP A C 1
ATOM 879 O O . ASP A 1 102 ? -0.330 -9.404 -22.885 1.00 85.44 102 ASP A O 1
ATOM 883 N N . GLU A 1 103 ? -1.040 -8.914 -20.833 1.00 85.38 103 GLU A N 1
ATOM 884 C CA . GLU A 1 103 ? -0.480 -7.556 -20.845 1.00 85.38 103 GLU A CA 1
ATOM 885 C C . GLU A 1 103 ? 1.049 -7.578 -20.673 1.00 85.38 103 GLU A C 1
ATOM 887 O O . GLU A 1 103 ? 1.739 -6.821 -21.349 1.00 85.38 103 GLU A O 1
ATOM 892 N N . LEU A 1 104 ? 1.583 -8.468 -19.825 1.00 85.12 104 LEU A N 1
ATOM 893 C CA . LEU A 1 104 ? 3.033 -8.629 -19.651 1.00 85.12 104 LEU A CA 1
ATOM 894 C C . LEU A 1 104 ? 3.698 -9.178 -20.921 1.00 85.12 104 LEU A C 1
ATOM 896 O O . LEU A 1 104 ? 4.706 -8.647 -21.371 1.00 85.12 104 LEU A 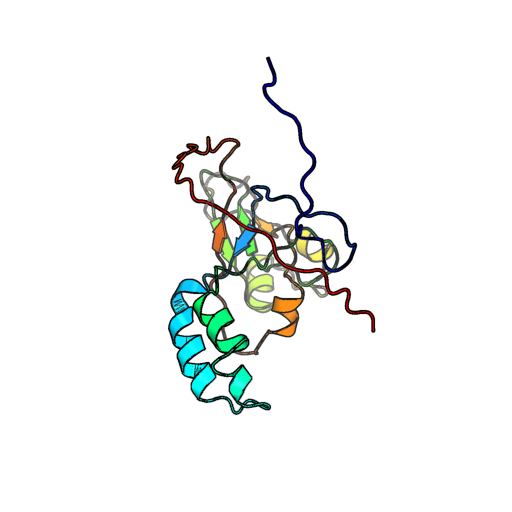O 1
ATOM 900 N N . GLU A 1 105 ? 3.118 -10.205 -21.533 1.00 86.38 105 GLU A N 1
ATOM 901 C CA . GLU A 1 105 ? 3.655 -10.823 -22.746 1.00 86.38 105 GLU A CA 1
ATOM 902 C C . GLU A 1 105 ? 3.700 -9.841 -23.925 1.00 86.38 105 GLU A C 1
ATOM 904 O O . GLU A 1 105 ? 4.686 -9.807 -24.657 1.00 86.38 105 GLU A O 1
ATOM 909 N N . ARG A 1 106 ? 2.682 -8.982 -24.070 1.00 85.62 106 ARG A N 1
ATOM 910 C CA . ARG A 1 106 ? 2.659 -7.942 -25.111 1.00 85.62 106 ARG A CA 1
ATOM 911 C C . ARG A 1 106 ? 3.765 -6.903 -24.951 1.00 85.62 106 ARG A C 1
ATOM 913 O O . ARG A 1 106 ? 4.353 -6.498 -25.948 1.00 85.62 106 ARG A O 1
ATOM 920 N N . ASP A 1 107 ? 4.039 -6.480 -23.720 1.00 83.25 107 ASP A N 1
ATOM 921 C CA . ASP A 1 107 ? 4.953 -5.365 -23.459 1.00 83.25 107 ASP A CA 1
ATOM 922 C C . ASP A 1 107 ? 6.416 -5.804 -23.291 1.00 83.25 107 ASP A C 1
ATOM 924 O O . ASP A 1 107 ? 7.321 -5.026 -23.592 1.00 83.25 107 ASP A O 1
ATOM 928 N N . PHE A 1 108 ? 6.660 -7.029 -22.813 1.00 83.00 108 PHE A N 1
ATOM 929 C CA . PHE A 1 108 ? 8.007 -7.578 -22.602 1.00 83.00 108 PHE A CA 1
ATOM 930 C C . PHE A 1 108 ? 8.417 -8.610 -23.660 1.00 83.00 108 PHE A C 1
ATOM 932 O O . PHE A 1 108 ? 9.586 -8.986 -23.716 1.00 83.00 108 PHE A O 1
ATOM 939 N N . GLY A 1 109 ? 7.482 -9.093 -24.485 1.00 82.38 109 GLY A N 1
ATOM 940 C CA . GLY A 1 109 ? 7.730 -10.132 -25.491 1.00 82.38 109 GLY A CA 1
ATOM 941 C C . GLY A 1 109 ? 8.005 -11.524 -24.911 1.00 82.38 109 GLY A C 1
ATOM 942 O O . GLY A 1 109 ? 8.254 -12.462 -25.664 1.00 82.38 109 GLY A O 1
ATOM 943 N N . VAL A 1 110 ? 7.970 -11.671 -23.583 1.00 83.56 110 VAL A N 1
ATOM 944 C CA . VAL A 1 110 ? 8.205 -12.924 -22.863 1.00 83.56 110 VAL A CA 1
ATOM 945 C C . VAL A 1 110 ? 7.062 -13.135 -21.887 1.00 83.56 110 VAL A C 1
ATOM 947 O O . VAL A 1 110 ? 6.740 -12.246 -21.098 1.00 83.56 110 VAL A O 1
ATOM 950 N N . ARG A 1 111 ? 6.469 -14.329 -21.917 1.00 84.69 111 ARG A N 1
ATOM 951 C CA . ARG A 1 111 ? 5.503 -14.774 -20.915 1.00 84.69 111 ARG A CA 1
ATOM 952 C C . ARG A 1 111 ? 6.258 -15.445 -19.760 1.00 84.69 111 ARG A C 1
ATOM 954 O O . ARG A 1 111 ? 6.824 -16.513 -19.971 1.00 84.69 111 ARG A O 1
ATOM 961 N N . PRO A 1 112 ? 6.299 -14.859 -18.552 1.00 82.00 112 PRO A N 1
ATOM 962 C CA . PRO A 1 112 ? 7.020 -15.463 -17.437 1.00 82.00 112 PRO A CA 1
ATOM 963 C C . PRO A 1 112 ? 6.233 -16.649 -16.871 1.00 82.00 112 PRO A C 1
ATOM 965 O O . PRO A 1 112 ? 5.065 -16.498 -16.512 1.00 82.00 112 PRO A O 1
ATOM 968 N N . ASP A 1 113 ? 6.888 -17.798 -16.711 1.00 84.00 113 ASP A N 1
ATOM 969 C CA . ASP A 1 113 ? 6.280 -18.979 -16.077 1.00 84.00 113 ASP A CA 1
ATOM 970 C C . ASP A 1 113 ? 6.134 -18.817 -14.558 1.00 84.00 113 ASP A C 1
ATOM 972 O O . ASP A 1 113 ? 5.236 -19.384 -13.933 1.00 84.00 113 ASP A O 1
ATOM 976 N N . ASN A 1 114 ? 7.020 -18.024 -13.946 1.00 83.88 114 ASN A N 1
ATOM 977 C CA . ASN A 1 114 ? 7.033 -17.775 -12.513 1.00 83.88 114 ASN A CA 1
ATOM 978 C C . ASN A 1 114 ? 6.929 -16.277 -12.213 1.00 83.88 114 ASN A C 1
ATOM 980 O O . ASN A 1 114 ? 7.831 -15.496 -12.504 1.00 83.88 114 ASN A O 1
ATOM 984 N N . LEU A 1 115 ? 5.826 -15.891 -11.571 1.00 84.69 115 LEU A N 1
ATOM 985 C CA . LEU A 1 115 ? 5.566 -14.516 -11.151 1.00 84.69 115 LEU A CA 1
ATOM 986 C C . LEU A 1 115 ? 6.150 -14.180 -9.777 1.00 84.69 115 LEU A C 1
ATOM 988 O O . LEU A 1 115 ? 5.848 -13.121 -9.242 1.00 84.69 115 LEU A O 1
ATOM 992 N N . HIS A 1 116 ? 6.929 -15.059 -9.154 1.00 86.25 116 HIS A N 1
ATOM 993 C CA . HIS A 1 116 ? 7.606 -14.751 -7.901 1.00 86.25 116 HIS A CA 1
ATOM 994 C C . HIS A 1 116 ? 8.965 -14.094 -8.143 1.00 86.25 116 HIS A C 1
ATOM 996 O O . HIS A 1 116 ? 9.611 -14.273 -9.174 1.00 86.25 116 HIS A O 1
ATOM 1002 N N . ARG A 1 117 ? 9.429 -13.341 -7.145 1.00 81.75 117 ARG A N 1
ATOM 1003 C CA . ARG A 1 117 ? 10.812 -12.860 -7.115 1.00 81.75 117 ARG A CA 1
ATOM 1004 C C . ARG A 1 117 ? 11.754 -14.061 -6.926 1.00 81.75 117 ARG A C 1
ATOM 1006 O O . ARG A 1 117 ? 11.410 -14.947 -6.136 1.00 81.75 117 ARG A O 1
ATOM 1013 N N . PRO A 1 118 ? 12.917 -14.106 -7.601 1.00 85.31 118 PRO A N 1
ATOM 1014 C CA . PRO A 1 118 ? 13.567 -13.007 -8.330 1.00 85.31 118 PRO A CA 1
ATOM 1015 C C . PRO A 1 118 ? 13.146 -12.828 -9.801 1.00 85.31 118 PRO A C 1
ATOM 1017 O O . PRO A 1 118 ? 13.382 -11.761 -10.346 1.00 85.31 118 PRO A O 1
ATOM 1020 N N . TYR A 1 119 ? 12.487 -13.808 -10.425 1.00 85.25 119 TYR A N 1
ATOM 1021 C CA . TYR A 1 119 ? 12.258 -13.854 -11.881 1.00 85.25 119 TYR A CA 1
ATOM 1022 C C . TYR A 1 119 ? 11.551 -12.619 -12.455 1.00 85.25 119 TYR A C 1
ATOM 1024 O O . TYR A 1 119 ? 11.921 -12.111 -13.507 1.00 85.25 119 TYR A O 1
ATOM 1032 N N . ILE A 1 120 ? 10.552 -12.094 -11.743 1.00 84.25 120 ILE A N 1
ATOM 1033 C CA . ILE A 1 120 ? 9.814 -10.903 -12.187 1.00 84.25 120 ILE A CA 1
ATOM 1034 C C . ILE A 1 120 ? 10.672 -9.624 -12.192 1.00 84.25 120 ILE A C 1
ATOM 1036 O O . ILE A 1 120 ? 10.366 -8.690 -12.929 1.00 84.25 120 ILE A O 1
ATOM 1040 N N . ASP A 1 121 ? 11.729 -9.568 -11.373 1.00 84.69 121 ASP A N 1
ATOM 1041 C CA . ASP A 1 121 ? 12.591 -8.386 -11.258 1.00 84.69 121 ASP A CA 1
ATOM 1042 C C . ASP A 1 121 ? 13.518 -8.247 -12.480 1.00 84.69 121 ASP A C 1
ATOM 1044 O O . ASP A 1 121 ? 14.007 -7.154 -12.757 1.00 84.69 121 ASP A O 1
ATOM 1048 N N . GLU A 1 122 ? 13.742 -9.337 -13.223 1.00 85.12 122 GLU A N 1
ATOM 1049 C CA . GLU A 1 122 ? 14.544 -9.361 -14.453 1.00 85.12 122 GLU A CA 1
ATOM 1050 C C . GLU A 1 122 ? 13.793 -8.756 -15.651 1.00 85.12 122 GLU A C 1
ATOM 1052 O O . GLU A 1 122 ? 14.408 -8.381 -16.651 1.00 85.12 122 GLU A O 1
ATOM 1057 N N . LEU A 1 123 ? 12.466 -8.607 -15.548 1.00 83.94 123 LEU A N 1
ATOM 1058 C CA . LEU A 1 123 ? 11.637 -8.018 -16.595 1.00 83.94 123 LEU A CA 1
ATOM 1059 C C . LEU A 1 123 ? 11.799 -6.503 -16.615 1.00 83.94 123 LEU A C 1
ATOM 1061 O O . LEU A 1 123 ? 11.146 -5.755 -15.877 1.00 83.94 123 LEU A O 1
ATOM 1065 N N . VAL A 1 124 ? 12.667 -6.060 -17.512 1.00 84.25 124 VAL A N 1
ATOM 1066 C CA . VAL A 1 124 ? 12.994 -4.657 -17.714 1.00 84.25 124 VAL A CA 1
ATOM 1067 C C . VAL A 1 124 ? 12.744 -4.290 -19.170 1.00 84.25 124 VAL A C 1
ATOM 1069 O O . VAL A 1 124 ? 13.157 -5.005 -20.078 1.00 84.25 124 VAL A O 1
ATOM 1072 N N . ARG A 1 125 ? 12.089 -3.150 -19.396 1.00 80.75 125 ARG A N 1
ATOM 1073 C CA . ARG A 1 125 ? 11.832 -2.614 -20.742 1.00 80.75 125 ARG A CA 1
ATOM 1074 C C . ARG A 1 125 ? 12.341 -1.181 -20.879 1.00 80.75 125 ARG A C 1
ATOM 1076 O O . ARG A 1 125 ? 12.402 -0.485 -19.863 1.00 80.75 125 ARG A O 1
ATOM 1083 N N . PRO A 1 126 ? 12.679 -0.703 -22.086 1.00 80.62 126 PRO A N 1
ATOM 1084 C CA . PRO A 1 126 ? 12.917 0.718 -22.306 1.00 80.62 126 PRO A CA 1
ATOM 1085 C C . PRO A 1 126 ? 11.639 1.528 -22.044 1.00 80.62 126 PRO A C 1
ATOM 1087 O O . PRO A 1 126 ? 10.528 1.055 -22.290 1.00 80.62 126 PRO A O 1
ATOM 1090 N N . ASN A 1 127 ? 11.788 2.743 -21.520 1.00 77.50 127 ASN A N 1
ATOM 1091 C CA . ASN A 1 127 ? 10.665 3.645 -21.302 1.00 77.50 127 ASN A CA 1
ATOM 1092 C C . ASN A 1 127 ? 10.201 4.226 -22.653 1.00 77.50 127 ASN A C 1
ATOM 1094 O O . ASN A 1 127 ? 10.977 4.953 -23.273 1.00 77.50 127 ASN A O 1
ATOM 1098 N N . PRO A 1 128 ? 8.963 3.959 -23.111 1.00 71.88 128 PRO A N 1
ATOM 1099 C CA . PRO A 1 128 ? 8.472 4.468 -24.395 1.00 71.88 128 PRO A CA 1
ATOM 1100 C C . PRO A 1 128 ? 8.324 5.998 -24.432 1.00 71.88 128 PRO A C 1
ATOM 1102 O O . PRO A 1 128 ? 8.315 6.575 -25.514 1.00 71.88 128 PRO A O 1
ATOM 1105 N N . ASP A 1 129 ? 8.234 6.654 -23.270 1.00 70.56 129 ASP A N 1
ATOM 1106 C CA . ASP A 1 129 ? 8.088 8.112 -23.175 1.00 70.56 129 ASP A CA 1
ATOM 1107 C C . ASP A 1 129 ? 9.441 8.853 -23.154 1.00 70.56 129 ASP A C 1
ATOM 1109 O O . ASP A 1 129 ? 9.464 10.082 -23.106 1.00 70.56 129 ASP A O 1
ATOM 1113 N N . ASP A 1 130 ? 10.573 8.133 -23.163 1.00 69.00 130 ASP A N 1
ATOM 1114 C CA . ASP A 1 130 ? 11.909 8.734 -23.176 1.00 69.00 130 ASP A CA 1
ATOM 1115 C C . ASP A 1 130 ? 12.458 8.841 -24.611 1.00 69.00 130 ASP A C 1
ATOM 1117 O O . ASP A 1 130 ? 12.852 7.826 -25.194 1.00 69.00 130 ASP A O 1
ATOM 1121 N N . PRO A 1 131 ? 12.585 10.055 -25.177 1.00 63.84 131 PRO A N 1
ATOM 1122 C CA . PRO A 1 131 ? 13.126 10.241 -26.523 1.00 63.84 131 PRO A CA 1
ATOM 1123 C C . PRO A 1 131 ? 14.609 9.847 -26.642 1.00 63.84 131 PRO A C 1
ATOM 1125 O O . PRO A 1 131 ? 15.102 9.670 -27.752 1.00 63.84 131 PRO A O 1
ATOM 1128 N N . ALA A 1 132 ? 15.329 9.696 -25.521 1.00 62.81 132 ALA A N 1
ATOM 1129 C CA . ALA A 1 132 ? 16.734 9.291 -25.510 1.00 62.81 132 ALA A CA 1
ATOM 1130 C C . ALA A 1 132 ? 16.946 7.762 -25.540 1.00 62.81 132 ALA A C 1
ATOM 1132 O O . ALA A 1 132 ? 18.085 7.321 -25.683 1.00 62.81 132 ALA A O 1
ATOM 1133 N N . GLY A 1 133 ? 15.892 6.948 -25.374 1.00 61.56 133 GLY A N 1
ATOM 1134 C CA . GLY A 1 133 ? 15.933 5.479 -25.486 1.00 61.56 133 GLY A CA 1
ATOM 1135 C C . GLY A 1 133 ? 16.809 4.728 -24.467 1.00 61.56 133 GLY A C 1
ATOM 1136 O O . GLY A 1 133 ? 16.859 3.500 -24.490 1.00 61.56 133 GLY A O 1
ATOM 1137 N N . GLY A 1 134 ? 17.507 5.429 -23.569 1.00 61.22 134 GLY A N 1
ATOM 1138 C CA . GLY A 1 134 ? 18.458 4.834 -22.625 1.00 61.22 134 GLY A CA 1
ATOM 1139 C C . GLY A 1 134 ? 17.849 4.418 -21.285 1.00 61.22 134 GLY A C 1
ATOM 1140 O O . GLY A 1 134 ? 18.486 3.691 -20.519 1.00 61.22 134 GLY A O 1
ATOM 1141 N N . ARG A 1 135 ? 16.635 4.882 -20.971 1.00 71.44 135 ARG A N 1
ATOM 1142 C CA . ARG A 1 135 ? 16.016 4.675 -19.656 1.00 71.44 135 ARG A CA 1
ATOM 1143 C C . ARG A 1 135 ? 15.114 3.465 -19.630 1.00 71.44 135 ARG A C 1
ATOM 1145 O O . ARG A 1 135 ? 14.445 3.136 -20.605 1.00 71.44 135 ARG A O 1
ATOM 1152 N N . ARG A 1 136 ? 15.105 2.804 -18.478 1.00 77.38 136 ARG A N 1
ATOM 1153 C CA . ARG A 1 136 ? 14.435 1.529 -18.280 1.00 77.38 136 ARG A CA 1
ATOM 1154 C C . ARG A 1 136 ? 13.335 1.648 -17.230 1.00 77.38 136 ARG A C 1
ATOM 1156 O O . ARG A 1 136 ? 13.454 2.397 -16.265 1.00 77.38 136 ARG A O 1
ATOM 1163 N N . CYS A 1 137 ? 12.263 0.902 -17.447 1.00 77.56 137 CYS A N 1
ATOM 1164 C CA . CYS A 1 137 ? 11.203 0.674 -16.481 1.00 77.56 137 CYS A CA 1
ATOM 1165 C C . CYS A 1 137 ? 11.419 -0.709 -15.870 1.00 77.56 137 CYS A C 1
ATOM 1167 O O . CYS A 1 137 ? 11.350 -1.716 -16.582 1.00 77.56 137 CYS A O 1
ATOM 1169 N N . GLY A 1 138 ? 11.674 -0.747 -14.564 1.00 82.12 138 GLY A N 1
ATOM 1170 C CA . GLY A 1 138 ? 11.824 -1.978 -13.791 1.00 82.12 138 GLY A CA 1
ATOM 1171 C C . GLY A 1 138 ? 10.611 -2.253 -12.904 1.00 82.12 138 GLY A C 1
ATOM 1172 O O . GLY A 1 138 ? 9.827 -1.349 -12.593 1.00 82.12 138 GLY A O 1
ATOM 1173 N N . ALA A 1 139 ? 10.460 -3.510 -12.487 1.00 82.56 139 ALA A N 1
ATOM 1174 C CA . ALA A 1 139 ? 9.418 -3.913 -11.550 1.00 82.56 139 ALA A CA 1
ATOM 1175 C C . ALA A 1 139 ? 9.640 -3.275 -10.166 1.00 82.56 139 ALA A C 1
ATOM 1177 O O . ALA A 1 139 ? 10.770 -3.079 -9.713 1.00 82.56 139 ALA A O 1
ATOM 1178 N N . SER A 1 140 ? 8.558 -2.965 -9.446 1.00 80.75 140 SER A N 1
ATOM 1179 C CA . SER A 1 140 ? 8.664 -2.480 -8.071 1.00 80.75 140 SER A CA 1
ATOM 1180 C C . SER A 1 140 ? 9.273 -3.567 -7.170 1.00 80.75 140 SER A C 1
ATOM 1182 O O . SER A 1 140 ? 8.721 -4.664 -7.094 1.00 80.75 140 SER A O 1
ATOM 1184 N N . PRO A 1 141 ? 10.319 -3.269 -6.371 1.00 81.94 141 PRO A N 1
ATOM 1185 C CA . PRO A 1 141 ? 11.000 -4.271 -5.541 1.00 81.94 141 PRO A CA 1
ATOM 1186 C C . PRO A 1 141 ? 10.198 -4.671 -4.287 1.00 81.94 141 PRO A C 1
ATOM 1188 O O . PRO A 1 141 ? 10.745 -5.232 -3.335 1.00 81.94 141 PRO A O 1
ATOM 1191 N N . MET A 1 142 ? 8.911 -4.326 -4.221 1.00 82.69 142 MET A N 1
ATOM 1192 C CA . MET A 1 142 ? 8.054 -4.531 -3.058 1.00 82.69 142 MET A CA 1
ATOM 1193 C C . MET A 1 142 ? 7.035 -5.640 -3.309 1.00 82.69 142 MET A C 1
ATOM 1195 O O . MET A 1 142 ? 6.397 -5.711 -4.357 1.00 82.69 142 MET A O 1
ATOM 1199 N N . CYS A 1 143 ? 6.808 -6.453 -2.282 1.00 79.31 143 CYS A N 1
ATOM 1200 C CA . CYS A 1 143 ? 5.777 -7.483 -2.288 1.00 79.31 143 CYS A CA 1
ATOM 1201 C C . CYS A 1 143 ? 4.513 -6.993 -1.581 1.00 79.31 143 CYS A C 1
ATOM 1203 O O . CYS A 1 143 ? 4.564 -6.170 -0.662 1.00 79.31 143 CYS A O 1
ATOM 1205 N N . SER A 1 144 ? 3.367 -7.529 -1.987 1.00 80.12 144 SER A N 1
ATOM 1206 C CA . SER A 1 144 ? 2.089 -7.257 -1.346 1.00 80.12 144 SER A CA 1
ATOM 1207 C C . SER A 1 144 ? 2.050 -7.800 0.087 1.00 80.12 144 SER A C 1
ATOM 1209 O O . SER A 1 144 ? 2.680 -8.803 0.438 1.00 80.12 144 SER A O 1
ATOM 1211 N N . THR A 1 145 ? 1.283 -7.134 0.946 1.00 76.50 145 THR A N 1
ATOM 1212 C CA . THR A 1 145 ? 0.940 -7.644 2.269 1.00 76.50 145 THR A CA 1
ATOM 1213 C C . THR A 1 145 ? 0.142 -8.931 2.164 1.00 76.50 145 THR A C 1
ATOM 1215 O O . THR A 1 145 ? -0.757 -9.078 1.342 1.00 76.50 145 THR A O 1
ATOM 1218 N N . TYR A 1 146 ? 0.384 -9.823 3.117 1.00 69.12 146 TYR A N 1
ATOM 1219 C CA . TYR A 1 146 ? -0.361 -11.069 3.228 1.00 69.12 146 TYR A CA 1
ATOM 1220 C C . TYR A 1 146 ? -1.885 -10.874 3.346 1.00 69.12 146 TYR A C 1
ATOM 1222 O O . TYR A 1 146 ? -2.652 -11.641 2.772 1.00 69.12 146 TYR A O 1
ATOM 1230 N N . GLY A 1 147 ? -2.328 -9.820 4.044 1.00 71.75 147 GLY A N 1
ATOM 1231 C CA . GLY A 1 147 ? -3.750 -9.478 4.147 1.00 71.75 147 GLY A CA 1
ATOM 1232 C C . GLY A 1 147 ? -4.378 -9.119 2.798 1.00 71.75 147 GLY A C 1
ATOM 1233 O O . GLY A 1 147 ? -5.508 -9.512 2.534 1.00 71.75 147 GLY A O 1
ATOM 1234 N N . SER A 1 148 ? -3.633 -8.450 1.911 1.00 70.88 148 SER A N 1
ATOM 1235 C CA . SER A 1 148 ? -4.095 -8.150 0.551 1.00 70.88 148 SER A CA 1
ATOM 1236 C C . SER A 1 148 ? -4.185 -9.404 -0.320 1.00 70.88 148 SER A C 1
ATOM 1238 O O . SER A 1 148 ? -5.124 -9.520 -1.101 1.00 70.88 148 SER A O 1
ATOM 1240 N N . THR A 1 149 ? -3.270 -10.366 -0.163 1.00 68.44 149 THR A N 1
ATOM 1241 C CA . THR A 1 149 ? -3.362 -11.651 -0.874 1.00 68.44 149 THR A CA 1
ATOM 1242 C C . THR A 1 149 ? -4.557 -12.479 -0.394 1.00 68.44 149 THR A C 1
ATOM 1244 O O . THR A 1 149 ? -5.296 -12.999 -1.222 1.00 68.44 149 THR A O 1
ATOM 1247 N N . ARG A 1 150 ? -4.796 -12.565 0.925 1.00 67.31 150 ARG A N 1
ATOM 1248 C CA . ARG A 1 150 ? -5.948 -13.298 1.488 1.00 67.31 150 ARG A CA 1
ATOM 1249 C C . ARG A 1 150 ? -7.299 -12.660 1.165 1.00 67.31 150 ARG A C 1
ATOM 1251 O O . ARG A 1 150 ? -8.263 -13.378 0.950 1.00 67.31 150 ARG A O 1
ATOM 1258 N N . GLY A 1 151 ? -7.374 -11.331 1.155 1.00 61.59 151 GLY A N 1
ATOM 1259 C CA . GLY A 1 151 ? -8.610 -10.590 0.889 1.00 61.59 151 GLY A CA 1
ATOM 1260 C C . GLY A 1 151 ? -8.938 -10.414 -0.595 1.00 61.59 151 GLY A C 1
ATOM 1261 O O . GLY A 1 151 ? -9.823 -9.626 -0.925 1.00 61.59 151 GLY A O 1
ATOM 1262 N N . ARG A 1 152 ? -8.209 -11.074 -1.508 1.00 61.00 152 ARG A N 1
ATOM 1263 C CA . ARG A 1 152 ? -8.419 -10.918 -2.950 1.00 61.00 152 ARG A CA 1
ATOM 1264 C C . ARG A 1 152 ? -9.728 -11.592 -3.371 1.00 61.00 152 ARG A C 1
ATOM 1266 O O . ARG A 1 152 ? -9.787 -12.802 -3.551 1.00 61.00 152 ARG A O 1
ATOM 1273 N N . CYS A 1 153 ? -10.754 -10.772 -3.573 1.00 36.06 153 CYS A N 1
ATOM 1274 C CA . CYS A 1 153 ? -11.982 -11.134 -4.275 1.00 36.06 153 CYS A CA 1
ATOM 1275 C C . CYS A 1 153 ? -11.754 -10.976 -5.802 1.00 36.06 153 CYS A C 1
ATOM 1277 O O . CYS A 1 153 ? -11.111 -10.002 -6.205 1.00 36.06 153 CYS A O 1
ATOM 1279 N N . PRO A 1 154 ? -12.213 -11.903 -6.664 1.00 43.47 154 PRO A N 1
ATOM 1280 C CA . PRO A 1 154 ? -11.702 -12.070 -8.035 1.00 43.47 154 PRO A CA 1
ATOM 1281 C C . PRO A 1 154 ? -11.959 -10.944 -9.059 1.00 43.47 154 PRO A C 1
ATOM 1283 O O . PRO A 1 154 ? -11.462 -11.054 -10.174 1.00 43.47 154 PRO A O 1
ATOM 1286 N N . THR A 1 155 ? -12.702 -9.873 -8.758 1.00 37.56 155 THR A N 1
ATOM 1287 C CA . THR A 1 155 ? -13.371 -9.106 -9.835 1.00 37.56 155 THR A CA 1
ATOM 1288 C C . THR A 1 155 ? -13.083 -7.606 -9.956 1.00 37.56 155 THR A C 1
ATOM 1290 O O . THR A 1 155 ? -13.649 -6.990 -10.856 1.00 37.56 155 THR A O 1
ATOM 1293 N N . ARG A 1 156 ? -12.217 -6.963 -9.150 1.00 43.72 156 ARG A N 1
ATOM 1294 C CA . ARG A 1 156 ? -11.930 -5.516 -9.342 1.00 43.72 156 ARG A CA 1
ATOM 1295 C C . ARG A 1 156 ? -10.457 -5.130 -9.200 1.00 43.72 156 ARG A C 1
ATOM 1297 O O . ARG A 1 156 ? -9.796 -5.491 -8.230 1.00 43.72 156 ARG A O 1
ATOM 1304 N N . LYS A 1 157 ? -9.967 -4.327 -10.159 1.00 48.75 157 LYS A N 1
ATOM 1305 C CA . LYS A 1 157 ? -8.676 -3.624 -10.082 1.00 48.75 157 LYS A CA 1
ATOM 1306 C C . LYS A 1 157 ? -8.736 -2.626 -8.915 1.00 48.75 157 LYS A C 1
ATOM 1308 O O . LYS A 1 157 ? -9.564 -1.719 -8.917 1.00 48.75 157 LYS A O 1
ATOM 1313 N N . CYS A 1 158 ? -7.872 -2.792 -7.915 1.00 51.81 158 CYS A N 1
ATOM 1314 C CA . CYS A 1 158 ? -7.711 -1.806 -6.846 1.00 51.81 158 CYS A CA 1
ATOM 1315 C C . CYS A 1 158 ? -6.894 -0.614 -7.354 1.00 51.81 158 CYS A C 1
ATOM 1317 O O . CYS A 1 158 ? -5.852 -0.801 -7.981 1.00 51.81 158 CYS A O 1
ATOM 1319 N N . ILE A 1 159 ? -7.326 0.607 -7.031 1.00 57.16 159 ILE A N 1
ATOM 1320 C CA . ILE A 1 159 ? -6.539 1.818 -7.282 1.00 57.16 159 ILE A CA 1
ATOM 1321 C C . ILE A 1 159 ? -5.370 1.830 -6.288 1.00 57.16 159 ILE A C 1
ATOM 1323 O O . ILE A 1 159 ? -5.546 2.077 -5.093 1.00 57.16 159 ILE A O 1
ATOM 1327 N N . ILE A 1 160 ? -4.172 1.533 -6.787 1.00 60.06 160 ILE A N 1
ATOM 1328 C CA . ILE A 1 160 ? -2.925 1.530 -6.021 1.00 60.06 160 ILE A CA 1
ATOM 1329 C C . ILE A 1 160 ? -2.212 2.865 -6.262 1.00 60.06 160 ILE A C 1
ATOM 1331 O O . ILE A 1 160 ? -1.963 3.239 -7.405 1.00 60.06 160 ILE A O 1
ATOM 1335 N N . ARG A 1 161 ? -1.864 3.592 -5.195 1.00 61.06 161 ARG A N 1
ATOM 1336 C CA . ARG A 1 161 ? -1.081 4.837 -5.276 1.00 61.06 161 ARG A CA 1
ATOM 1337 C C . ARG A 1 161 ? 0.241 4.702 -4.534 1.00 61.06 161 ARG A C 1
ATOM 1339 O O . ARG A 1 161 ? 0.280 4.197 -3.412 1.00 61.06 161 ARG A O 1
ATOM 1346 N N . SER A 1 162 ? 1.327 5.198 -5.123 1.00 67.44 162 SER A N 1
ATOM 1347 C CA . SER A 1 162 ? 2.596 5.351 -4.405 1.00 67.44 162 SER A CA 1
ATOM 1348 C C . SER A 1 162 ? 2.549 6.614 -3.565 1.00 67.44 162 SER A C 1
ATOM 1350 O O . SER A 1 162 ? 2.223 7.682 -4.085 1.00 67.44 162 SER A O 1
ATOM 1352 N N . ARG A 1 163 ? 2.966 6.526 -2.303 1.00 67.31 163 ARG A N 1
ATOM 1353 C CA . ARG A 1 163 ? 3.367 7.696 -1.522 1.00 67.31 163 ARG A CA 1
ATOM 1354 C C . ARG A 1 163 ? 4.876 7.617 -1.316 1.00 67.31 163 ARG A C 1
ATOM 1356 O O . ARG A 1 163 ? 5.367 6.749 -0.592 1.00 67.31 163 ARG A O 1
ATOM 1363 N N . THR A 1 164 ? 5.617 8.488 -1.992 1.00 63.81 164 THR A N 1
ATOM 1364 C CA . THR A 1 164 ? 7.058 8.633 -1.765 1.00 63.81 164 THR A CA 1
ATOM 1365 C C . THR A 1 164 ? 7.256 9.381 -0.449 1.00 63.81 164 THR A C 1
ATOM 1367 O O . THR A 1 164 ? 6.589 10.387 -0.207 1.00 63.81 164 THR A O 1
ATOM 1370 N N . ALA A 1 165 ? 8.131 8.880 0.424 1.00 52.03 165 ALA A N 1
ATOM 1371 C CA . ALA A 1 165 ? 8.504 9.625 1.619 1.00 52.03 165 ALA A CA 1
ATOM 1372 C C . ALA A 1 165 ? 9.208 10.922 1.180 1.00 52.03 165 ALA A C 1
ATOM 1374 O O . ALA A 1 165 ? 10.130 10.836 0.366 1.00 52.03 165 ALA A O 1
ATOM 1375 N N . PRO A 1 166 ? 8.798 12.106 1.668 1.00 43.09 166 PRO A N 1
ATOM 1376 C CA . PRO A 1 166 ? 9.566 13.317 1.428 1.00 43.09 166 PRO A CA 1
ATOM 1377 C C . PRO A 1 166 ? 10.977 13.119 1.989 1.00 43.09 166 PRO A C 1
ATOM 1379 O O . PRO A 1 166 ? 11.144 12.538 3.068 1.00 43.09 166 PRO A O 1
ATOM 1382 N N . GLY A 1 167 ? 11.984 13.575 1.237 1.00 40.34 167 GLY A N 1
ATOM 1383 C CA . GLY A 1 167 ? 13.360 13.663 1.715 1.00 40.34 167 GLY A CA 1
ATOM 1384 C C . GLY A 1 167 ? 13.383 14.278 3.114 1.00 40.34 167 GLY A C 1
ATOM 1385 O O . GLY A 1 167 ? 12.592 15.161 3.435 1.00 40.34 167 GLY A O 1
ATOM 1386 N N . SER A 1 168 ? 14.226 13.724 3.976 1.00 35.25 168 SER A N 1
ATOM 1387 C CA . SER A 1 168 ? 14.338 14.031 5.401 1.00 35.25 168 SER A CA 1
ATOM 1388 C C . SER A 1 168 ? 14.103 15.505 5.765 1.00 35.25 168 SER A C 1
ATOM 1390 O O . SER A 1 168 ? 14.983 16.336 5.549 1.00 35.25 168 SER A O 1
ATOM 1392 N N . LYS A 1 169 ? 12.942 15.779 6.375 1.00 29.58 169 LYS A N 1
ATOM 1393 C CA . LYS A 1 169 ? 12.711 16.522 7.636 1.00 29.58 169 LYS A CA 1
ATOM 1394 C C . LYS A 1 169 ? 11.318 17.172 7.624 1.00 29.58 169 LYS A C 1
ATOM 1396 O O . LYS A 1 169 ? 11.125 18.186 6.965 1.00 29.58 169 LYS A O 1
ATOM 1401 N N . PRO A 1 170 ? 10.373 16.676 8.435 1.00 28.91 170 PRO A N 1
ATOM 1402 C CA . PRO A 1 170 ? 9.310 17.500 8.982 1.00 28.91 170 PRO A CA 1
ATOM 1403 C C . PRO A 1 170 ? 9.670 17.854 10.427 1.00 28.91 170 PRO A C 1
ATOM 1405 O O . PRO A 1 170 ? 9.645 17.002 11.316 1.00 28.91 170 PRO A O 1
ATOM 1408 N N . THR A 1 171 ? 10.021 19.118 10.656 1.00 28.11 171 THR A N 1
ATOM 1409 C CA . THR A 1 171 ? 9.968 19.736 11.983 1.00 28.11 171 THR A CA 1
ATOM 1410 C C . THR A 1 171 ? 8.521 19.650 12.459 1.00 28.11 171 THR A C 1
ATOM 1412 O O . THR A 1 171 ? 7.639 20.262 11.861 1.00 28.11 171 THR A O 1
ATOM 1415 N N . ILE A 1 172 ? 8.255 18.852 13.492 1.00 34.00 172 ILE A N 1
ATOM 1416 C CA . ILE A 1 172 ? 6.960 18.858 14.176 1.00 34.00 172 ILE A CA 1
ATOM 1417 C C . ILE A 1 172 ? 6.899 20.163 14.985 1.00 34.00 172 ILE A C 1
ATOM 1419 O O . ILE A 1 172 ? 7.771 20.360 15.835 1.00 34.00 172 ILE A O 1
ATOM 1423 N N . PRO A 1 173 ? 5.916 21.056 14.772 1.00 25.92 173 PRO A N 1
ATOM 1424 C CA . PRO A 1 173 ? 5.675 22.134 15.714 1.00 25.92 173 PRO A CA 1
ATOM 1425 C C . PRO A 1 173 ? 5.049 21.522 16.971 1.00 25.92 173 PRO A C 1
ATOM 1427 O O . PRO A 1 173 ? 3.948 20.973 16.940 1.00 25.92 173 PRO A O 1
ATOM 1430 N N . ALA A 1 174 ? 5.784 21.575 18.078 1.00 26.11 174 ALA A N 1
ATOM 1431 C CA . ALA A 1 174 ? 5.259 21.260 19.393 1.00 26.11 174 ALA A CA 1
ATOM 1432 C C . ALA A 1 174 ? 4.275 22.363 19.804 1.00 26.11 174 ALA A C 1
ATOM 1434 O O . ALA A 1 174 ? 4.679 23.430 20.255 1.00 26.11 174 ALA A O 1
ATOM 1435 N N . THR A 1 175 ? 2.976 22.122 19.647 1.00 27.31 175 THR A N 1
ATOM 1436 C CA . THR A 1 175 ? 1.948 22.912 20.328 1.00 27.31 175 THR A CA 1
ATOM 1437 C C . THR A 1 175 ? 1.709 22.303 21.701 1.00 27.31 175 THR A C 1
ATOM 1439 O O . THR A 1 175 ? 0.968 21.333 21.858 1.00 27.31 175 THR A O 1
ATOM 1442 N N . SER A 1 176 ? 2.379 22.872 22.699 1.00 25.92 176 SER A N 1
ATOM 1443 C CA . SER A 1 176 ? 2.039 22.733 24.109 1.00 25.92 176 SER A CA 1
ATOM 1444 C C . SER A 1 176 ? 0.689 23.401 24.374 1.00 25.92 176 SER A C 1
ATOM 1446 O O . SER A 1 176 ? 0.556 24.608 24.185 1.00 25.92 176 SER A O 1
ATOM 1448 N N . SER A 1 177 ? -0.293 22.647 24.861 1.00 28.97 177 SER A N 1
ATOM 1449 C CA . SER A 1 177 ? -1.372 23.219 25.667 1.00 28.97 177 SER A CA 1
ATOM 1450 C C . SER A 1 177 ? -1.436 22.452 26.981 1.00 28.97 177 SER A C 1
ATOM 1452 O O . SER A 1 177 ? -1.729 21.262 27.047 1.00 28.97 177 SER A O 1
ATOM 1454 N N . SER A 1 178 ? -1.021 23.154 28.025 1.00 26.14 178 SER A N 1
ATOM 1455 C CA . SER A 1 178 ? -1.175 22.800 29.423 1.00 26.14 178 SER A CA 1
ATOM 1456 C C . SER A 1 178 ? -2.631 22.993 29.839 1.00 26.14 178 SER A C 1
ATOM 1458 O O . SER A 1 178 ? -3.157 24.096 29.698 1.00 26.14 178 SER A O 1
ATOM 1460 N N . SER A 1 179 ? -3.251 21.985 30.446 1.00 28.28 179 SER A N 1
ATOM 1461 C CA . SER A 1 179 ? -4.366 22.219 31.365 1.00 28.28 179 SER A CA 1
ATOM 1462 C C . SER A 1 179 ? -4.304 21.228 32.520 1.00 28.28 179 SER A C 1
ATOM 1464 O O . SER A 1 179 ? -4.541 20.031 32.375 1.00 28.28 179 SER A O 1
ATOM 1466 N N . THR A 1 180 ? -3.928 21.779 33.664 1.00 27.81 180 THR A N 1
ATOM 1467 C CA . THR A 1 180 ? -3.833 21.171 34.985 1.00 27.81 180 THR A CA 1
ATOM 1468 C C . THR A 1 180 ? -5.222 20.887 35.559 1.00 27.81 180 THR A C 1
ATOM 1470 O O . THR A 1 180 ? -6.043 21.791 35.641 1.00 27.81 180 THR A O 1
ATOM 1473 N N . SER A 1 181 ? -5.466 19.659 36.010 1.00 30.30 181 SER A N 1
ATOM 1474 C CA . SER A 1 181 ? -6.341 19.280 37.141 1.00 30.30 181 SER A CA 1
ATOM 1475 C C . SER A 1 181 ? -6.161 17.761 37.335 1.00 30.30 181 SER A C 1
ATOM 1477 O O . SER A 1 181 ? -6.001 17.043 36.361 1.00 30.30 181 SER A O 1
ATOM 1479 N N . GLY A 1 182 ? -6.066 17.133 38.504 1.00 25.72 182 GLY A N 1
ATOM 1480 C CA . GLY A 1 182 ? -6.270 17.569 39.875 1.00 25.72 182 GLY A CA 1
ATOM 1481 C C . GLY A 1 182 ? -6.878 16.433 40.720 1.00 25.72 182 GLY A C 1
ATOM 1482 O O . GLY A 1 182 ? -7.949 16.653 41.255 1.00 25.72 182 GLY A O 1
ATOM 1483 N N . ARG A 1 183 ? -6.174 15.283 40.874 1.00 24.86 183 ARG A N 1
ATOM 1484 C CA . ARG A 1 183 ? -6.347 14.209 41.911 1.00 24.86 183 ARG A CA 1
ATOM 1485 C C . ARG A 1 183 ? -7.701 13.437 41.980 1.00 24.86 183 ARG A C 1
ATOM 1487 O O . ARG A 1 183 ? -8.669 13.896 41.394 1.00 24.86 183 ARG A O 1
ATOM 1494 N N . PRO A 1 184 ? -7.831 12.323 42.756 1.00 32.31 184 PRO A N 1
ATOM 1495 C CA . PRO A 1 184 ? -6.838 11.470 43.437 1.00 32.31 184 PRO A CA 1
ATOM 1496 C C . PRO A 1 184 ? -6.971 9.950 43.125 1.00 32.31 184 PRO A C 1
ATOM 1498 O O . PRO A 1 184 ? -7.819 9.504 42.363 1.00 32.31 184 PRO A O 1
ATOM 1501 N N . ALA A 1 185 ? -6.074 9.170 43.737 1.00 32.38 185 ALA A N 1
ATOM 1502 C CA . ALA A 1 185 ? -5.882 7.725 43.627 1.00 32.38 185 ALA A CA 1
ATOM 1503 C C . ALA A 1 185 ? -7.086 6.850 44.037 1.00 32.38 185 ALA A C 1
ATOM 1505 O O . ALA A 1 185 ? -7.773 7.154 45.009 1.00 32.38 185 ALA A O 1
ATOM 1506 N N . ALA A 1 186 ? -7.231 5.691 43.383 1.00 30.55 186 ALA A N 1
ATOM 1507 C CA . ALA A 1 186 ? -8.012 4.563 43.886 1.00 30.55 186 ALA A CA 1
ATOM 1508 C C . ALA A 1 186 ? -7.377 3.216 43.485 1.00 30.55 186 ALA A C 1
ATOM 1510 O O . ALA A 1 186 ? -7.172 2.944 42.307 1.00 30.55 186 ALA A O 1
ATOM 1511 N N . GLY A 1 187 ? -7.079 2.398 44.500 1.00 27.08 187 GLY A N 1
ATOM 1512 C CA . GLY A 1 187 ? -7.381 0.963 44.537 1.00 27.08 187 GLY A CA 1
ATOM 1513 C C . GLY A 1 187 ? -6.741 0.021 43.516 1.00 27.08 187 GLY A C 1
ATOM 1514 O O . GLY A 1 187 ? -7.230 -0.155 42.408 1.00 27.08 187 GLY A O 1
ATOM 1515 N N . SER A 1 188 ? -5.739 -0.719 43.990 1.00 31.72 188 SER A N 1
ATOM 1516 C CA . SER A 1 188 ? -5.344 -2.052 43.516 1.00 31.72 188 SER A CA 1
ATOM 1517 C C . SER A 1 188 ? -6.548 -2.939 43.161 1.00 31.72 188 SER A C 1
ATOM 1519 O O . SER A 1 188 ? -7.408 -3.137 44.016 1.00 31.72 188 SER A O 1
ATOM 1521 N N . THR A 1 189 ? -6.530 -3.616 42.009 1.00 29.89 189 THR A N 1
ATOM 1522 C CA . THR A 1 189 ? -6.900 -5.043 41.938 1.00 29.89 189 THR A CA 1
ATOM 1523 C C . THR A 1 189 ? -6.138 -5.718 40.797 1.00 29.89 189 THR A C 1
ATOM 1525 O O . THR A 1 189 ? -6.243 -5.356 39.629 1.00 29.89 189 THR A O 1
ATOM 1528 N N . ARG A 1 190 ? -5.325 -6.696 41.186 1.00 26.62 190 ARG A N 1
ATOM 1529 C CA . ARG A 1 190 ? -4.565 -7.617 40.348 1.00 26.62 190 ARG A CA 1
ATOM 1530 C C . ARG A 1 190 ? -5.538 -8.716 39.894 1.00 26.62 190 ARG A C 1
ATOM 1532 O O . ARG A 1 190 ? -6.043 -9.430 40.751 1.00 26.62 190 ARG A O 1
ATOM 1539 N N . CYS A 1 191 ? -5.798 -8.861 38.595 1.00 25.95 191 CYS A N 1
ATOM 1540 C CA . CYS A 1 191 ? -6.505 -10.032 38.062 1.00 25.95 191 CYS A CA 1
ATOM 1541 C C . CYS A 1 191 ? -5.497 -10.961 37.381 1.00 25.95 191 CYS A C 1
ATOM 1543 O O . CYS A 1 191 ? -4.877 -10.603 36.382 1.00 25.95 191 CYS A O 1
ATOM 1545 N N . THR A 1 192 ? -5.313 -12.134 37.979 1.00 25.30 192 THR A N 1
ATOM 1546 C CA . THR A 1 192 ? -4.659 -13.311 37.400 1.00 25.30 192 THR A CA 1
ATOM 1547 C C . THR A 1 192 ? -5.713 -14.293 36.895 1.00 25.30 192 THR A C 1
ATOM 1549 O O . THR A 1 192 ? -6.751 -14.430 37.544 1.00 25.30 192 THR A O 1
ATOM 1552 N N . CYS A 1 193 ? -5.327 -15.006 35.827 1.00 32.41 193 CYS A N 1
ATOM 1553 C CA . CYS A 1 193 ? -6.023 -16.037 35.040 1.00 32.41 193 CYS A CA 1
ATOM 1554 C C . CYS A 1 193 ? -6.840 -15.509 33.857 1.00 32.41 193 CYS A C 1
ATOM 1556 O O . CYS A 1 193 ? -7.892 -14.875 34.072 1.00 32.41 193 CYS A O 1
#

Foldseek 3Di:
DDPDDDDDDDDFDADPPPRHGDDDDQAKFKWFQLVVCLVVVLVVLVVDDDVVRCCSCPVVNVCSVVDGIDGFWDQDQDAQFQQWWFWPDPVQTDIDHDDDQVVLCVQQVDRDPDRGPPVQQPRKDFDPSDPVRPIIIGGDSIHTDPVCVVPDDPDDDTDMDIDHGPDDDDDDPDDDDDDDDDDDDDDDDDDDD

Secondary structure (DSSP, 8-state):
-------------B-TTT-PBP------EEEE-GGGTHHHHHHHHTTS--SSTHHHHTHHHHHHHTPPPEE-EE--SSSPBP-EEEES-STT--EEE--SHHHHHHHHS---S--STTGGGG--EE-TT-TTS--EEEE-S-EEPHHHHHT--TT----EEEEPPPSS-------------------------

InterPro domains:
  IPR002300 Aminoacyl-tRNA synthetase, class Ia [PF00133] (23-90)
  IPR014729 Rossmann-like alpha/beta/alpha sandwich fold [G3DSA:3.40.50.620] (3-138)
  IPR023586 Isoleucine-tRNA ligase, type 2 [PTHR42780] (2-131)

pLDDT: mean 73.79, std 21.19, range [24.86, 93.0]

Radius of gyration: 23.62 Å; chains: 1; bounding box: 47×42×71 Å